Protein AF-A0A2J8ILD5-F1 (afdb_monomer)

pLDDT: mean 92.49, std 7.09, range [61.09, 98.31]

Mean predicted aligned error: 6.06 Å

InterPro domains:
  IPR000863 Sulfotransferase domain [PF00685] (38-209)
  IPR027417 P-loop containing nucleoside triphosphate hydrolase [G3DSA:3.40.50.300] (26-215)
  IPR027417 P-loop containing nucleoside triphosphate hydrolase [SSF52540] (42-215)

Organism: Pan troglodytes (NCBI:txid9598)

Nearest PDB structures (foldseek):
  3qvv-assembly2_B  TM=9.743E-01  e=1.707E-26  Homo sapiens
  2a3r-assembly2_B  TM=9.736E-01  e=3.294E-26  Homo sapiens
  1z29-assembly1_A-2  TM=9.592E-01  e=4.576E-26  Homo sapiens
  3ckl-assembly2_B  TM=9.840E-01  e=7.055E-21  Homo sapiens
  3ckl-assembly1_A  TM=9.287E-01  e=1.289E-20  Homo sapiens

Foldseek 3Di:
DVVVVCCCVVPVVLVVLLVVQLVVCVVVVPPDSPVSSVVSSQQVDAAEAEDEDLLVVLVLVLLQQVFFLVHDNCPDSVSSLVCQLQQVDPPGHSLCVLQVLVVCVVPGNYHYHYLQCCVVCVLVVVVVVCVSVVHDDDPVVSVVVNVCPDLVNLCPDCVRFVPVPDSNGGPCVSPTNSHPSFAQCSVVPDDPVNVVVSVVSCCVSCPPPPDDHDRHD

Secondary structure (DSSP, 8-state):
-HHHHHHIIIIIHHHHHHHHHHHHHHHTT-S-HHHHHHHHHHHH--EEEEE--HHHHHHHHHHHHHHBTTSPP---HHHHHHHHHHT-STTS-HHHHHHHHHHHHTTSSEEEEEHHHHHH-HHHHHHHHHHHTT----HHHHHHHHHHTSHHHHHH-TTTS-TTS-TTTB-TTT--SS----S-GGGGT--HHHHHHHHHHHHHHTTT------S--

Solvent-accessible surface area (backbone atoms only — not comparable to full-atom values): 12568 Å² total; per-residue (Å²): 107,69,71,57,51,50,45,42,66,73,46,52,48,55,51,52,53,49,54,52,44,42,52,52,28,59,77,68,68,50,91,54,45,67,61,54,33,52,58,54,50,53,69,69,49,81,41,82,44,80,45,66,38,64,59,43,47,52,53,53,46,55,50,43,30,69,14,29,59,86,44,70,84,54,76,53,70,71,61,35,52,54,30,48,76,75,16,72,42,89,94,36,39,63,67,60,52,58,50,54,54,51,58,42,38,77,77,38,56,36,50,78,42,47,50,61,52,44,69,75,39,42,60,62,48,51,48,53,53,32,54,73,73,74,46,87,76,59,67,70,58,50,52,52,47,45,55,57,69,26,64,76,45,32,52,71,34,63,91,70,27,54,75,78,50,56,59,85,47,37,28,55,89,79,37,49,78,62,67,82,88,70,75,45,59,31,72,80,72,52,49,72,70,56,46,56,53,49,51,53,51,49,53,61,75,48,58,92,55,90,79,82,74,63,70,62,126

Radius of gyration: 20.16 Å; Cα contacts (8 Å, |Δi|>4): 194; chains: 1; bounding box: 47×47×54 Å

Sequence (217 aa):
VLAKLLCDQGVGAPIAVSAFYAGMSILQGKDDIFLDLKQKFWNTYMVVYVARNAKDVAVSYYHFYHMAKVHPEPGTWDSFLEKFMVGEVSYGSWYQHVQEWWELSRTHPVLYLFYEDMKENPKREIQKILEFVGRSLPEETVDFMVQHTSFKEMKKNPMTNYTTVPQEFMDHSISPFMRKGMAGDWKTTFTVAQNERFDADYAEKMAGCSLSFRSEL

Structure (mmCIF, N/CA/C/O backbone):
data_AF-A0A2J8ILD5-F1
#
_entry.id   AF-A0A2J8ILD5-F1
#
loop_
_atom_site.group_PDB
_atom_site.id
_atom_site.type_symbol
_atom_site.label_atom_id
_atom_site.label_alt_id
_atom_site.label_comp_id
_atom_site.label_asym_id
_atom_site.label_entity_id
_atom_site.label_seq_id
_atom_site.pdbx_PDB_ins_code
_atom_site.Cartn_x
_atom_site.Cartn_y
_atom_site.Cartn_z
_atom_site.occupancy
_atom_site.B_iso_or_equiv
_atom_site.auth_seq_id
_atom_site.auth_comp_id
_atom_site.auth_asym_id
_atom_site.auth_atom_id
_atom_site.pdbx_PDB_model_num
ATOM 1 N N . VAL A 1 1 ? 9.311 2.040 21.553 1.00 61.59 1 VAL A N 1
ATOM 2 C CA . VAL A 1 1 ? 7.887 2.349 21.256 1.00 61.59 1 VAL A CA 1
ATOM 3 C C . VAL A 1 1 ? 7.350 1.487 20.118 1.00 61.59 1 VAL A C 1
ATOM 5 O O . VAL A 1 1 ? 6.449 0.712 20.389 1.00 61.59 1 VAL A O 1
ATOM 8 N N . LEU A 1 2 ? 7.927 1.524 18.906 1.00 61.09 2 LEU A N 1
ATOM 9 C CA . LEU A 1 2 ? 7.436 0.737 17.756 1.00 61.09 2 LEU A CA 1
ATOM 10 C C . LEU A 1 2 ? 7.417 -0.784 18.000 1.00 61.09 2 LEU A C 1
ATOM 12 O O . LEU A 1 2 ? 6.385 -1.410 17.810 1.00 61.09 2 LEU A O 1
ATOM 16 N N . ALA A 1 3 ? 8.508 -1.368 18.511 1.00 67.75 3 ALA A N 1
ATOM 17 C CA . ALA A 1 3 ? 8.552 -2.801 18.834 1.00 67.75 3 ALA A CA 1
ATOM 18 C C . ALA A 1 3 ? 7.497 -3.216 19.881 1.00 67.75 3 ALA A C 1
ATOM 20 O O . ALA A 1 3 ? 6.861 -4.257 19.746 1.00 67.75 3 ALA A O 1
ATOM 21 N N . LYS A 1 4 ? 7.266 -2.368 20.894 1.00 67.88 4 LYS A N 1
ATOM 22 C CA . LYS A 1 4 ? 6.211 -2.578 21.895 1.00 67.88 4 LYS A CA 1
ATOM 23 C C . LYS A 1 4 ? 4.825 -2.518 21.247 1.00 67.88 4 LYS A C 1
ATOM 25 O O . LYS A 1 4 ? 4.024 -3.408 21.478 1.00 67.88 4 LYS A O 1
ATOM 30 N N . LEU A 1 5 ? 4.572 -1.508 20.412 1.00 72.19 5 LEU A N 1
ATOM 31 C CA . LEU A 1 5 ? 3.306 -1.353 19.695 1.00 72.19 5 LEU A CA 1
ATOM 32 C C . LEU A 1 5 ? 3.013 -2.567 18.802 1.00 72.19 5 LEU A C 1
ATOM 34 O O . LEU A 1 5 ? 1.904 -3.084 18.840 1.00 72.19 5 LEU A O 1
ATOM 38 N N . LEU A 1 6 ? 4.010 -3.051 18.054 1.00 74.00 6 LEU A N 1
ATOM 39 C CA . LEU A 1 6 ? 3.877 -4.240 17.208 1.00 74.00 6 LEU A CA 1
ATOM 40 C C . LEU A 1 6 ? 3.590 -5.504 18.028 1.00 74.00 6 LEU A C 1
ATOM 42 O O . LEU A 1 6 ? 2.744 -6.297 17.633 1.00 74.00 6 LEU A O 1
ATOM 46 N N . CYS A 1 7 ? 4.247 -5.684 19.177 1.00 75.31 7 CYS A N 1
ATOM 47 C CA . CYS A 1 7 ? 3.985 -6.816 20.069 1.00 75.31 7 CYS A CA 1
ATOM 48 C C . CYS A 1 7 ? 2.568 -6.753 20.668 1.00 75.31 7 CYS A C 1
ATOM 50 O O . CYS A 1 7 ? 1.818 -7.732 20.623 1.00 75.31 7 CYS A O 1
ATOM 52 N N . ASP A 1 8 ? 2.172 -5.580 21.169 1.00 71.25 8 ASP A N 1
ATOM 53 C CA . ASP A 1 8 ? 0.859 -5.366 21.776 1.00 71.25 8 ASP A CA 1
ATOM 54 C C . ASP A 1 8 ? -0.268 -5.565 20.753 1.00 71.25 8 ASP A C 1
ATOM 56 O O . ASP A 1 8 ? -1.254 -6.237 21.051 1.00 71.25 8 ASP A O 1
ATOM 60 N N . GLN A 1 9 ? -0.129 -5.011 19.544 1.00 76.75 9 GLN A N 1
ATOM 61 C CA . GLN A 1 9 ? -1.168 -5.081 18.513 1.00 76.75 9 GLN A CA 1
ATOM 62 C C . GLN A 1 9 ? -1.157 -6.391 17.720 1.00 76.75 9 GLN A C 1
ATOM 64 O O . GLN A 1 9 ? -2.221 -6.864 17.335 1.00 76.75 9 GLN A O 1
ATOM 69 N N . GLY A 1 10 ? 0.015 -6.985 17.487 1.00 72.69 10 GLY A N 1
ATOM 70 C CA . GLY A 1 10 ? 0.153 -8.201 16.685 1.00 72.69 10 GLY A CA 1
ATOM 71 C C . GLY A 1 10 ? -0.056 -9.498 17.464 1.00 72.69 10 GLY A C 1
ATOM 72 O O . GLY A 1 10 ? -0.446 -10.498 16.870 1.00 72.69 10 GLY A O 1
ATOM 73 N N . VAL A 1 11 ? 0.193 -9.503 18.780 1.00 78.75 11 VAL A N 1
ATOM 74 C CA . VAL A 1 11 ? 0.172 -10.735 19.591 1.00 78.75 11 VAL A CA 1
ATOM 75 C C . VAL A 1 11 ? -0.677 -10.573 20.849 1.00 78.75 11 VAL A C 1
ATOM 77 O O . VAL A 1 11 ? -1.626 -11.331 21.048 1.00 78.75 11 VAL A O 1
ATOM 80 N N . GLY A 1 12 ? -0.377 -9.575 21.685 1.00 81.56 12 GLY A N 1
ATOM 81 C CA . GLY A 1 12 ? -1.008 -9.434 23.001 1.00 81.56 12 GLY A CA 1
ATOM 82 C C . GLY A 1 12 ? -2.523 -9.231 22.928 1.00 81.56 12 GLY A C 1
ATOM 83 O O . GLY A 1 12 ? -3.288 -10.004 23.508 1.00 81.56 12 GLY A O 1
ATOM 84 N N . ALA A 1 13 ? -2.962 -8.215 22.183 1.00 82.12 13 ALA A N 1
ATOM 85 C CA . ALA A 1 13 ? -4.379 -7.917 22.026 1.00 82.12 13 ALA A CA 1
ATOM 86 C C . ALA A 1 13 ? -5.138 -9.058 21.322 1.00 82.12 13 ALA A C 1
ATOM 88 O O . ALA A 1 13 ? -6.164 -9.468 21.867 1.00 82.12 13 ALA A O 1
ATOM 89 N N . PRO A 1 14 ? -4.660 -9.630 20.192 1.00 83.31 14 PRO A N 1
ATOM 90 C CA . PRO A 1 14 ? -5.353 -10.738 19.539 1.00 83.31 14 PRO A CA 1
ATOM 91 C C . PRO A 1 14 ? -5.596 -11.944 20.443 1.00 83.31 14 PRO A C 1
ATOM 93 O O . PRO A 1 14 ? -6.700 -12.490 20.448 1.00 83.31 14 PRO A O 1
ATOM 96 N N . ILE A 1 15 ? -4.602 -12.334 21.248 1.00 84.81 15 ILE A N 1
ATOM 97 C CA . ILE A 1 15 ? -4.732 -13.458 22.183 1.00 84.81 15 ILE A CA 1
ATOM 98 C C . ILE A 1 15 ? -5.762 -13.140 23.270 1.00 84.81 15 ILE A C 1
ATOM 100 O O . ILE A 1 15 ? -6.654 -13.950 23.520 1.00 84.81 15 ILE A O 1
ATOM 104 N N . ALA A 1 16 ? -5.672 -11.963 23.896 1.00 85.31 16 ALA A N 1
ATOM 105 C CA . ALA A 1 16 ? -6.579 -11.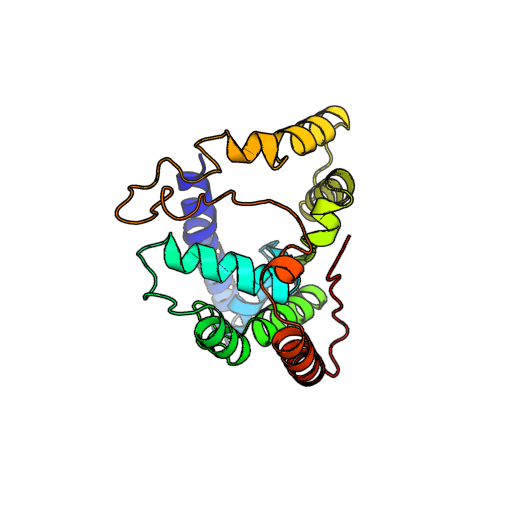575 24.975 1.00 85.31 16 ALA A CA 1
ATOM 106 C C . ALA A 1 16 ? -8.039 -11.474 24.500 1.00 85.31 16 ALA A C 1
ATOM 108 O O . ALA A 1 16 ? -8.938 -12.022 25.140 1.00 85.31 16 ALA A O 1
ATOM 109 N N . VAL A 1 17 ? -8.269 -10.829 23.351 1.00 84.88 17 VAL A N 1
ATOM 110 C CA . VAL A 1 17 ? -9.598 -10.704 22.733 1.00 84.88 17 VAL A CA 1
ATOM 111 C C . VAL A 1 17 ? -10.145 -12.079 22.351 1.00 84.88 17 VAL A C 1
ATOM 113 O O . VAL A 1 17 ? -11.312 -12.373 22.617 1.00 84.88 17 VAL A O 1
ATOM 116 N N . SER A 1 18 ? -9.297 -12.952 21.799 1.00 85.88 18 SER A N 1
ATOM 117 C CA . SER A 1 18 ? -9.721 -14.302 21.422 1.00 85.88 18 SER A CA 1
ATOM 118 C C . SER A 1 18 ? -10.111 -15.151 22.627 1.00 85.88 18 SER A C 1
ATOM 120 O O . SER A 1 18 ? -11.163 -15.787 22.612 1.00 85.88 18 SER A O 1
ATOM 122 N N . ALA A 1 19 ? -9.314 -15.117 23.697 1.00 87.62 19 ALA A N 1
ATOM 123 C CA . ALA A 1 19 ? -9.615 -15.832 24.934 1.00 87.62 19 ALA A CA 1
ATOM 124 C C . ALA A 1 19 ? -10.919 -15.334 25.579 1.00 87.62 19 ALA A C 1
ATOM 126 O O . ALA A 1 19 ? -11.751 -16.143 25.994 1.00 87.62 19 ALA A O 1
ATOM 127 N N . PHE A 1 20 ? -11.127 -14.013 25.614 1.00 87.88 20 PHE A N 1
ATOM 128 C CA . PHE A 1 20 ? -12.344 -13.412 26.156 1.00 87.88 20 PHE A CA 1
ATOM 129 C C . PHE A 1 20 ? -13.597 -13.855 25.386 1.00 87.88 20 PHE A C 1
ATOM 131 O O . PHE A 1 20 ? -14.554 -14.348 25.989 1.00 87.88 20 PHE A O 1
ATOM 138 N N . TYR A 1 21 ? -13.595 -13.739 24.054 1.00 87.19 21 TYR A N 1
ATOM 139 C CA . TYR A 1 21 ? -14.761 -14.116 23.253 1.00 87.19 21 TYR A CA 1
ATOM 140 C C . TYR A 1 21 ? -14.998 -15.623 23.197 1.00 87.19 21 TYR A C 1
ATOM 142 O O . TYR A 1 21 ? -16.158 -16.037 23.204 1.00 87.19 21 TYR A O 1
ATOM 150 N N . ALA A 1 22 ? -13.948 -16.446 23.211 1.00 88.12 22 ALA A N 1
ATOM 151 C CA . ALA A 1 22 ? -14.100 -17.893 23.333 1.00 88.12 22 ALA A CA 1
ATOM 152 C C . ALA A 1 22 ? -14.794 -18.264 24.655 1.00 88.12 22 ALA A C 1
ATOM 154 O O . ALA A 1 22 ? -15.775 -19.006 24.643 1.00 88.12 22 ALA A O 1
ATOM 155 N N . GLY A 1 23 ? -14.368 -17.675 25.781 1.00 87.75 23 GLY A N 1
ATOM 156 C CA . GLY A 1 23 ? -15.014 -17.872 27.083 1.00 87.75 23 GLY A CA 1
ATOM 157 C C . GLY A 1 23 ? -16.483 -17.439 27.088 1.00 87.75 23 GLY A C 1
ATOM 158 O O . GLY A 1 23 ? -17.350 -18.191 27.528 1.00 87.75 23 GLY A O 1
ATOM 159 N N . MET A 1 24 ? -16.787 -16.268 26.521 1.00 87.50 24 MET A N 1
ATOM 160 C CA . MET A 1 24 ? -18.169 -15.795 26.375 1.00 87.50 24 MET A CA 1
ATOM 161 C C . MET A 1 24 ? -19.026 -16.727 25.508 1.00 87.50 24 MET A C 1
ATOM 163 O O . MET A 1 24 ? -20.185 -16.960 25.835 1.00 87.50 24 MET A O 1
ATOM 167 N N . SER A 1 25 ? -18.468 -17.278 24.428 1.00 89.31 25 SER A N 1
ATOM 168 C CA . SER A 1 25 ? -19.177 -18.199 23.527 1.00 89.31 25 SER A CA 1
ATOM 169 C C . SER A 1 25 ? -19.524 -19.518 24.218 1.00 89.31 25 SER A C 1
ATOM 171 O O . SER A 1 25 ? -20.638 -20.016 24.057 1.00 89.31 25 SER A O 1
ATOM 173 N N . ILE A 1 26 ? -18.606 -20.037 25.044 1.00 89.44 26 ILE A N 1
ATOM 174 C CA . ILE A 1 26 ? -18.834 -21.223 25.885 1.00 89.44 26 ILE A CA 1
ATOM 175 C C . ILE A 1 26 ? -19.947 -20.948 26.902 1.00 89.44 26 ILE A C 1
ATOM 177 O O . ILE A 1 26 ? -20.881 -21.738 27.014 1.00 89.44 26 ILE A O 1
ATOM 181 N N . LEU A 1 27 ? -19.892 -19.811 27.606 1.00 90.19 27 LEU A N 1
ATOM 182 C CA . LEU A 1 27 ? -20.918 -19.430 28.587 1.00 90.19 27 LEU A CA 1
ATOM 183 C C . LEU A 1 27 ? -22.306 -19.239 27.956 1.00 90.19 27 LEU A C 1
ATOM 185 O O . LEU A 1 27 ? -23.316 -19.458 28.618 1.00 90.19 27 LEU A O 1
ATOM 189 N N . GLN A 1 28 ? -22.359 -18.838 26.686 1.00 89.00 28 GLN A N 1
ATOM 190 C CA . GLN A 1 28 ? -23.596 -18.648 25.924 1.00 89.00 28 GLN A CA 1
ATOM 191 C C . GLN A 1 28 ? -24.103 -19.930 25.243 1.00 89.00 28 GLN A C 1
ATOM 193 O O . GLN A 1 28 ? -25.156 -19.882 24.611 1.00 89.00 28 GLN A O 1
ATOM 198 N N . GLY A 1 29 ? -23.380 -21.052 25.346 1.00 89.56 29 GLY A N 1
ATOM 199 C CA . GLY A 1 29 ? -23.767 -22.321 24.725 1.00 89.56 29 GLY A CA 1
ATOM 200 C C . GLY A 1 29 ? -23.786 -22.276 23.195 1.00 89.56 29 GLY A C 1
ATOM 201 O O . GLY A 1 29 ? -24.672 -22.861 22.582 1.00 89.56 29 GLY A O 1
ATOM 202 N N . LYS A 1 30 ? -22.862 -21.534 22.569 1.00 88.62 30 LYS A N 1
ATOM 203 C CA . LYS A 1 30 ? -22.762 -21.446 21.104 1.00 88.62 30 LYS A CA 1
ATOM 204 C C . LYS A 1 30 ? -22.248 -22.760 20.510 1.00 88.62 30 LYS A C 1
ATOM 206 O O . LYS A 1 30 ? -21.213 -23.257 20.945 1.00 88.62 30 LYS A O 1
ATOM 211 N N . ASP A 1 31 ? -22.923 -23.251 19.471 1.00 85.94 31 ASP A N 1
ATOM 212 C CA . ASP A 1 31 ? -22.560 -24.503 18.790 1.00 85.94 31 ASP A CA 1
ATOM 213 C C . ASP A 1 31 ? -21.232 -24.402 18.016 1.00 85.94 31 ASP A C 1
ATOM 215 O O . ASP A 1 31 ? -20.443 -25.344 18.010 1.00 85.94 31 ASP A O 1
ATOM 219 N N . ASP A 1 32 ? -20.953 -23.246 17.398 1.00 89.44 32 ASP A N 1
ATOM 220 C CA . ASP A 1 32 ? -19.701 -22.977 16.679 1.00 89.44 32 ASP A CA 1
ATOM 221 C C . ASP A 1 32 ? -18.962 -21.777 17.286 1.00 89.44 32 ASP A C 1
ATOM 223 O O . ASP A 1 32 ? -19.146 -20.614 16.910 1.00 89.44 32 ASP A O 1
ATOM 227 N N . ILE A 1 33 ? -18.107 -22.086 18.260 1.00 87.69 33 ILE A N 1
ATOM 228 C CA . ILE A 1 33 ? -17.275 -21.107 18.965 1.00 87.69 33 ILE A CA 1
ATOM 229 C C . ILE A 1 33 ? -16.286 -20.430 18.009 1.00 87.69 33 ILE A C 1
ATOM 231 O O . ILE A 1 33 ? -15.988 -19.251 18.187 1.00 87.69 33 ILE A O 1
ATOM 235 N N . PHE A 1 34 ? -15.772 -21.138 16.997 1.00 84.94 34 PHE A N 1
ATOM 236 C CA . PHE A 1 34 ? -14.778 -20.579 16.080 1.00 84.94 34 PHE A CA 1
ATOM 237 C C . PHE A 1 34 ? -15.399 -19.544 15.147 1.00 84.94 34 PHE A C 1
ATOM 239 O O . PHE A 1 34 ? -14.808 -18.484 14.930 1.00 84.94 34 PHE A O 1
ATOM 246 N N . LEU A 1 35 ? -16.594 -19.821 14.625 1.00 85.44 35 LEU A N 1
ATOM 247 C CA . LEU A 1 35 ? -17.325 -18.872 13.796 1.00 85.44 35 LEU A CA 1
ATOM 248 C C . LEU A 1 35 ? -17.741 -17.628 14.593 1.00 85.44 35 LEU A C 1
ATOM 250 O O . LEU A 1 35 ? -17.529 -16.509 14.120 1.00 85.44 35 LEU A O 1
ATOM 254 N N . ASP A 1 36 ? -18.277 -17.808 15.804 1.00 84.75 36 ASP A N 1
ATOM 255 C CA . ASP A 1 36 ? -18.683 -16.698 16.680 1.00 84.75 36 ASP A CA 1
ATOM 256 C C . ASP A 1 36 ? -17.471 -15.846 17.100 1.00 84.75 36 ASP A C 1
ATOM 258 O O . ASP A 1 36 ? -17.502 -14.615 16.998 1.00 84.75 36 ASP A O 1
ATOM 262 N N . LEU A 1 37 ? -16.353 -16.493 17.455 1.00 85.31 37 LEU A N 1
ATOM 263 C CA . LEU A 1 37 ? -15.084 -15.824 17.731 1.00 85.31 37 LEU A CA 1
ATOM 264 C C . LEU A 1 37 ? -14.606 -15.018 16.522 1.00 85.31 37 LEU A C 1
ATOM 266 O O . LEU A 1 37 ? -14.268 -13.847 16.676 1.00 85.31 37 LEU A O 1
ATOM 270 N N . LYS A 1 38 ? -14.591 -15.614 15.324 1.00 81.75 38 LYS A N 1
ATOM 271 C CA . LYS A 1 38 ? -14.164 -14.933 14.095 1.00 81.75 38 LYS A CA 1
ATOM 272 C C . LYS A 1 38 ? -14.997 -13.672 13.859 1.00 81.75 38 LYS A C 1
ATOM 274 O O . LYS A 1 38 ? -14.428 -12.608 13.629 1.00 81.75 38 LYS A O 1
ATOM 279 N N . GLN A 1 39 ? -16.322 -13.764 13.966 1.00 82.75 39 GLN A N 1
ATOM 280 C CA . GLN A 1 39 ? -17.219 -12.620 13.769 1.00 82.75 39 GLN A CA 1
ATOM 281 C C . GLN A 1 39 ? -16.988 -11.510 14.803 1.00 82.75 39 GLN A C 1
ATOM 283 O O . GLN A 1 39 ? -16.906 -10.336 14.447 1.00 82.75 39 GLN A O 1
ATOM 288 N N . LYS A 1 40 ? -16.853 -11.857 16.087 1.00 82.44 40 LYS A N 1
ATOM 289 C CA . LYS A 1 40 ? -16.627 -10.865 17.150 1.00 82.44 40 LYS A CA 1
ATOM 290 C C . LYS A 1 40 ? -15.238 -10.236 17.075 1.00 82.44 40 LYS A C 1
ATOM 292 O O . LYS A 1 40 ? -15.098 -9.031 17.281 1.00 82.44 40 LYS A O 1
ATOM 297 N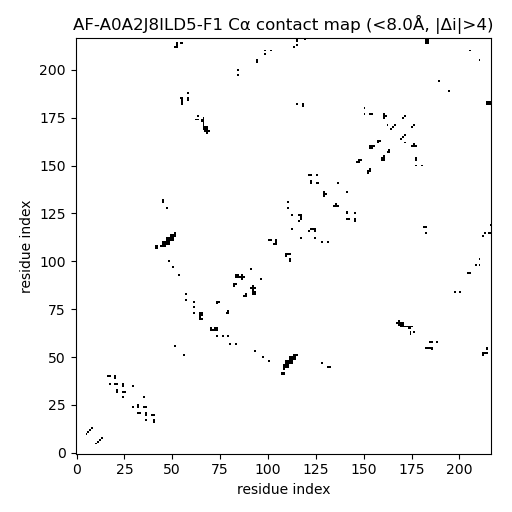 N . PHE A 1 41 ? -14.223 -11.031 16.742 1.00 81.25 41 PHE A N 1
ATOM 298 C CA . PHE A 1 41 ? -12.848 -10.574 16.596 1.00 81.25 41 PHE A CA 1
ATOM 299 C C . PHE A 1 41 ? -12.745 -9.491 15.523 1.00 81.25 41 PHE A C 1
ATOM 301 O O . PHE A 1 41 ? -12.312 -8.383 15.824 1.00 81.25 41 PHE A O 1
ATOM 308 N N . TRP A 1 42 ? -13.214 -9.760 14.301 1.00 75.50 42 TRP A N 1
ATOM 309 C CA . TRP A 1 42 ? -13.108 -8.801 13.197 1.00 75.50 42 TRP A CA 1
ATOM 310 C C . TRP A 1 42 ? -13.868 -7.494 13.443 1.00 75.50 42 TRP A C 1
ATOM 312 O O . TRP A 1 42 ? -13.423 -6.440 13.004 1.00 75.50 42 TRP A O 1
ATOM 322 N N . ASN A 1 43 ? -14.956 -7.534 14.214 1.00 80.00 43 ASN A N 1
ATOM 323 C CA . ASN A 1 43 ? -15.699 -6.333 14.603 1.00 80.00 43 ASN A CA 1
ATOM 324 C C . ASN A 1 43 ? -15.045 -5.535 15.744 1.00 80.00 43 ASN A C 1
ATOM 326 O O . ASN A 1 43 ? -15.473 -4.423 16.038 1.00 80.00 43 ASN A O 1
ATOM 330 N N . THR A 1 44 ? -14.019 -6.087 16.394 1.00 81.62 44 THR A N 1
ATOM 331 C CA . THR A 1 44 ? -13.310 -5.430 17.504 1.00 81.62 44 THR A CA 1
ATOM 332 C C . THR A 1 44 ? -12.123 -4.593 17.021 1.00 81.62 44 THR A C 1
ATOM 334 O O . THR A 1 44 ? -11.745 -3.627 17.684 1.00 81.62 44 THR A O 1
ATOM 337 N N . TYR A 1 45 ? -11.527 -4.933 15.875 1.00 83.50 45 TYR A N 1
ATOM 338 C CA . TYR A 1 45 ? -10.328 -4.263 15.368 1.00 83.50 45 TYR A CA 1
ATOM 339 C C . TYR A 1 45 ? -10.654 -3.269 14.271 1.00 83.50 45 TYR A C 1
ATOM 341 O O . TYR A 1 45 ? -11.146 -3.645 13.218 1.00 83.50 45 TYR A O 1
ATOM 349 N N . MET A 1 46 ? -10.269 -2.015 14.483 1.00 90.69 46 MET A N 1
ATOM 350 C CA . MET A 1 46 ? -10.223 -1.020 13.418 1.00 90.69 46 MET A CA 1
ATOM 351 C C . MET A 1 46 ? -8.974 -1.243 12.565 1.00 90.69 46 MET A C 1
ATOM 353 O O . MET A 1 46 ? -7.859 -1.251 13.092 1.00 90.69 46 MET A O 1
ATOM 357 N N . VAL A 1 47 ? -9.148 -1.397 11.254 1.00 93.31 47 VAL A N 1
ATOM 358 C CA . VAL A 1 47 ? -8.044 -1.594 10.306 1.00 93.31 47 VAL A CA 1
ATOM 359 C C . VAL A 1 47 ? -7.945 -0.396 9.370 1.00 93.31 47 VAL A C 1
ATOM 361 O O . VAL A 1 47 ? -8.941 0.035 8.806 1.00 93.31 47 VAL A O 1
ATOM 364 N N . VAL A 1 48 ? -6.742 0.139 9.171 1.00 96.50 48 VAL A N 1
ATOM 365 C CA . VAL A 1 48 ? -6.478 1.102 8.092 1.00 96.50 48 VAL A CA 1
ATOM 366 C C . VAL A 1 48 ? -5.766 0.354 6.974 1.00 96.50 48 VAL A C 1
ATOM 368 O O . VAL A 1 48 ? -4.647 -0.119 7.163 1.00 96.50 48 VAL A O 1
ATOM 371 N N . TYR A 1 49 ? -6.422 0.235 5.825 1.00 97.81 49 TYR A N 1
ATOM 372 C CA . TYR A 1 49 ? -5.873 -0.395 4.632 1.00 97.81 49 TYR A CA 1
ATOM 373 C C . TYR A 1 49 ? -5.474 0.678 3.622 1.00 97.81 49 TYR A C 1
ATOM 375 O O . TYR A 1 49 ? -6.268 1.564 3.317 1.00 97.81 49 TYR A O 1
ATOM 383 N N . VAL A 1 50 ? -4.251 0.605 3.093 1.00 98.12 50 VAL A N 1
ATOM 384 C CA . VAL A 1 50 ? -3.762 1.547 2.078 1.00 98.12 50 VAL A CA 1
ATOM 385 C C . VAL A 1 50 ? -3.535 0.801 0.774 1.00 98.12 50 VAL A C 1
ATOM 387 O O . VAL A 1 50 ? -2.690 -0.090 0.694 1.00 98.12 50 VAL A O 1
ATOM 390 N N . ALA A 1 51 ? -4.268 1.201 -0.256 1.00 97.88 51 ALA A N 1
ATOM 391 C CA . ALA A 1 51 ? -4.136 0.696 -1.608 1.00 97.88 51 ALA A CA 1
ATOM 392 C C . ALA A 1 51 ? -3.386 1.701 -2.490 1.00 97.88 51 ALA A C 1
ATOM 394 O O . ALA A 1 51 ? -3.356 2.900 -2.218 1.00 97.88 51 ALA A O 1
ATOM 395 N N . ARG A 1 52 ? -2.768 1.216 -3.562 1.00 98.25 52 ARG A N 1
ATOM 396 C CA . ARG A 1 52 ? -2.021 2.031 -4.525 1.00 98.25 52 ARG A CA 1
ATOM 397 C C . ARG A 1 52 ? -2.180 1.433 -5.913 1.00 98.25 52 ARG A C 1
ATOM 399 O O . ARG A 1 52 ? -2.307 0.214 -6.020 1.00 98.25 52 ARG A O 1
ATOM 406 N N . ASN A 1 53 ? -2.119 2.264 -6.955 1.00 97.88 53 ASN A N 1
ATOM 407 C CA . ASN A 1 53 ? -2.173 1.785 -8.335 1.00 97.88 53 ASN A CA 1
ATOM 408 C C . ASN A 1 53 ? -1.148 0.667 -8.613 1.00 97.88 53 ASN A C 1
ATOM 410 O O . ASN A 1 53 ? 0.023 0.755 -8.229 1.00 97.88 53 ASN A O 1
ATOM 414 N N . ALA A 1 54 ? -1.597 -0.381 -9.304 1.00 97.81 54 ALA A N 1
ATOM 415 C CA . ALA A 1 54 ? -0.833 -1.612 -9.485 1.00 97.81 54 ALA A CA 1
ATOM 416 C C . ALA A 1 54 ? 0.504 -1.403 -10.212 1.00 97.81 54 ALA A C 1
ATOM 418 O O . ALA A 1 54 ? 1.499 -2.035 -9.866 1.00 97.81 54 ALA A O 1
ATOM 419 N N . LYS A 1 55 ? 0.553 -0.485 -11.185 1.00 98.31 55 LYS A N 1
ATOM 420 C CA . LYS A 1 55 ? 1.756 -0.223 -11.988 1.00 98.31 55 LYS A CA 1
ATOM 421 C C . LYS A 1 55 ? 2.886 0.355 -11.141 1.00 98.31 55 LYS A C 1
ATOM 423 O O . LYS A 1 55 ? 4.016 -0.130 -11.186 1.00 98.31 55 LYS A O 1
ATOM 428 N N . ASP A 1 56 ? 2.590 1.359 -10.319 1.00 98.31 56 ASP A N 1
ATOM 429 C CA . ASP A 1 56 ? 3.578 1.899 -9.389 1.00 98.31 56 ASP A CA 1
ATOM 430 C C . ASP A 1 56 ? 3.948 0.903 -8.286 1.00 98.31 56 ASP A C 1
ATOM 432 O O . ASP A 1 56 ? 5.094 0.908 -7.825 1.00 98.31 56 ASP A O 1
ATOM 436 N N . VAL A 1 57 ? 2.993 0.076 -7.838 1.00 98.25 57 VAL A N 1
ATOM 437 C CA . VAL A 1 57 ? 3.283 -1.015 -6.899 1.00 98.25 57 VAL A CA 1
ATOM 438 C C . VAL A 1 57 ? 4.303 -1.958 -7.523 1.00 98.25 57 VAL A C 1
ATOM 440 O O . VAL A 1 57 ? 5.331 -2.185 -6.896 1.00 98.25 57 VAL A O 1
ATOM 443 N N . ALA A 1 58 ? 4.098 -2.414 -8.761 1.00 98.06 58 ALA A N 1
ATOM 444 C CA . ALA A 1 58 ? 5.023 -3.299 -9.464 1.00 98.06 58 ALA A CA 1
ATOM 445 C C . ALA A 1 58 ? 6.440 -2.702 -9.555 1.00 98.06 58 ALA A C 1
ATOM 447 O O . ALA A 1 58 ? 7.410 -3.363 -9.184 1.00 98.06 58 ALA A O 1
ATOM 448 N N . VAL A 1 59 ? 6.576 -1.426 -9.943 1.00 98.00 59 VAL A N 1
ATOM 449 C CA . VAL A 1 59 ? 7.889 -0.748 -9.985 1.00 98.00 59 VAL A CA 1
ATOM 450 C C . VAL A 1 59 ? 8.520 -0.644 -8.600 1.00 98.00 59 VAL A C 1
ATOM 452 O O . VAL A 1 59 ? 9.703 -0.939 -8.421 1.00 98.00 59 VAL A O 1
ATOM 455 N N . SER A 1 60 ? 7.750 -0.220 -7.595 1.00 97.56 60 SER A N 1
ATOM 456 C CA . SER A 1 60 ? 8.256 -0.132 -6.226 1.00 97.56 60 SER A CA 1
ATOM 457 C C . SER A 1 60 ? 8.689 -1.501 -5.706 1.00 97.56 60 SER A C 1
ATOM 459 O O . SER A 1 60 ? 9.700 -1.596 -5.011 1.00 97.56 60 SER A O 1
ATOM 461 N N . TYR A 1 61 ? 7.948 -2.549 -6.062 1.00 96.88 61 TYR A N 1
ATOM 462 C CA . TYR A 1 61 ? 8.200 -3.901 -5.602 1.00 96.88 61 TYR A CA 1
ATOM 463 C C . TYR A 1 61 ? 9.448 -4.494 -6.250 1.00 96.88 61 TYR A C 1
ATOM 465 O O . TYR A 1 61 ? 10.256 -5.107 -5.559 1.00 96.88 61 TYR A O 1
ATOM 473 N N . TYR A 1 62 ? 9.669 -4.216 -7.536 1.00 97.06 62 TYR A N 1
ATOM 474 C CA . TYR A 1 62 ? 10.883 -4.608 -8.246 1.00 97.06 62 TYR A CA 1
ATOM 475 C C . TYR A 1 62 ? 12.145 -4.055 -7.571 1.00 97.06 62 TYR A C 1
ATOM 477 O O . TYR A 1 62 ? 13.084 -4.796 -7.282 1.00 97.06 62 TYR A O 1
ATOM 485 N N . HIS A 1 63 ? 12.150 -2.762 -7.229 1.00 96.81 63 HIS A N 1
ATOM 486 C CA . HIS A 1 63 ? 13.257 -2.161 -6.480 1.00 96.81 63 HIS A CA 1
ATOM 487 C C . HIS A 1 63 ? 13.395 -2.728 -5.063 1.00 96.81 63 HIS A C 1
ATOM 489 O O . HIS A 1 63 ? 14.512 -2.858 -4.562 1.00 96.81 63 HIS A O 1
ATOM 495 N N . PHE A 1 64 ? 12.276 -3.060 -4.415 1.00 95.75 64 PHE A N 1
ATOM 496 C CA . PHE A 1 64 ? 12.296 -3.667 -3.090 1.00 95.75 64 PHE A CA 1
ATOM 497 C C . PHE A 1 64 ? 12.899 -5.074 -3.120 1.00 95.75 64 PHE A C 1
ATOM 499 O O . PHE A 1 64 ? 13.725 -5.364 -2.269 1.00 95.75 64 PHE A O 1
ATOM 506 N N . TYR A 1 65 ? 12.585 -5.907 -4.116 1.00 94.88 65 TYR A N 1
ATOM 507 C CA . TYR A 1 65 ? 13.195 -7.233 -4.285 1.00 94.88 65 TYR A CA 1
ATOM 508 C C . TYR A 1 65 ? 14.720 -7.170 -4.463 1.00 94.88 65 TYR A C 1
ATOM 510 O O . TYR A 1 65 ? 15.436 -8.004 -3.925 1.00 94.88 65 TYR A O 1
ATOM 518 N N . HIS A 1 66 ? 15.227 -6.169 -5.187 1.00 93.31 66 HIS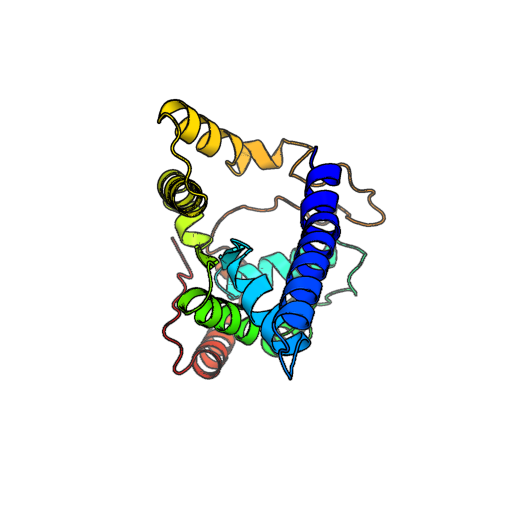 A N 1
ATOM 519 C CA . HIS A 1 66 ? 16.672 -5.977 -5.378 1.00 93.31 66 HIS A CA 1
ATOM 520 C C . HIS A 1 66 ? 17.409 -5.603 -4.081 1.00 93.31 66 HIS A C 1
ATOM 522 O O . HIS A 1 66 ? 18.521 -6.074 -3.816 1.00 93.31 66 HIS A O 1
ATOM 528 N N . MET A 1 67 ? 16.790 -4.737 -3.276 1.00 94.31 67 MET A N 1
ATOM 529 C CA . MET A 1 67 ? 17.358 -4.237 -2.022 1.00 94.31 67 MET A CA 1
ATOM 530 C C . MET A 1 67 ? 17.160 -5.216 -0.857 1.00 94.31 67 MET A C 1
ATOM 532 O O . MET A 1 67 ? 18.091 -5.443 -0.087 1.00 94.31 67 MET A O 1
ATOM 536 N N . ALA A 1 68 ? 15.968 -5.786 -0.699 1.00 92.50 68 ALA A N 1
ATOM 537 C CA . ALA A 1 68 ? 15.618 -6.642 0.425 1.00 92.50 68 ALA A CA 1
ATOM 538 C C . ALA A 1 68 ? 16.047 -8.091 0.154 1.00 92.50 68 ALA A C 1
ATOM 540 O O . ALA A 1 68 ? 15.358 -8.850 -0.526 1.00 92.50 68 ALA A O 1
ATOM 541 N N . LYS A 1 69 ? 17.171 -8.499 0.752 1.00 88.19 69 LYS A N 1
ATOM 542 C CA . LYS A 1 69 ? 17.831 -9.803 0.536 1.00 88.19 69 LYS A CA 1
ATOM 543 C C . LYS A 1 69 ? 17.063 -11.014 1.076 1.00 88.19 69 LYS A C 1
ATOM 545 O O . LYS A 1 69 ? 17.495 -12.149 0.911 1.00 88.19 69 LYS A O 1
ATOM 550 N N . VAL A 1 70 ? 15.907 -10.780 1.696 1.00 86.88 70 VAL A N 1
ATOM 551 C CA . VAL A 1 70 ? 14.945 -11.823 2.083 1.00 86.88 70 VAL A CA 1
ATOM 552 C C . VAL A 1 70 ? 14.161 -12.379 0.890 1.00 86.88 70 VAL A C 1
ATOM 554 O O . VAL A 1 70 ? 13.535 -13.431 1.007 1.00 86.88 70 VAL A O 1
ATOM 557 N N . HIS A 1 71 ? 14.168 -11.678 -0.245 1.00 84.81 71 HIS A N 1
ATOM 558 C CA . HIS A 1 71 ? 13.479 -12.090 -1.461 1.00 84.81 71 HIS A CA 1
ATOM 559 C C . HIS A 1 71 ? 14.434 -12.765 -2.452 1.00 84.81 71 HIS A C 1
ATOM 561 O O . HIS A 1 71 ? 15.628 -12.464 -2.464 1.00 84.81 71 HIS A O 1
ATOM 567 N N . PRO A 1 72 ? 13.926 -13.679 -3.301 1.00 88.25 72 PRO A N 1
ATOM 568 C CA . PRO A 1 72 ? 14.717 -14.205 -4.403 1.00 88.25 72 PRO A CA 1
ATOM 569 C C . PRO A 1 72 ? 15.065 -13.082 -5.384 1.00 88.25 72 PRO A C 1
ATOM 571 O O . PRO A 1 72 ? 14.308 -12.122 -5.530 1.00 88.25 72 PRO A O 1
ATOM 574 N N . GLU A 1 73 ? 16.177 -13.237 -6.100 1.00 89.31 73 GLU A N 1
ATOM 575 C CA . GLU A 1 73 ? 16.585 -12.287 -7.137 1.00 89.31 73 GLU A CA 1
ATOM 576 C C . GLU A 1 73 ? 15.442 -12.063 -8.151 1.00 89.31 73 GLU A C 1
ATOM 578 O O . GLU A 1 73 ? 14.932 -13.030 -8.736 1.00 89.31 73 GLU A O 1
ATOM 583 N N . PRO A 1 74 ? 15.005 -10.808 -8.375 1.00 91.19 74 PRO A N 1
ATOM 584 C CA . PRO A 1 74 ? 13.815 -10.530 -9.181 1.00 91.19 74 PRO A CA 1
ATOM 585 C C . PRO A 1 74 ? 14.032 -10.756 -10.683 1.00 91.19 74 PRO A C 1
ATOM 587 O O . PRO A 1 74 ? 13.059 -10.924 -11.418 1.00 91.19 74 PRO A O 1
ATOM 590 N N . GLY A 1 75 ? 15.286 -10.785 -11.145 1.00 93.94 75 GLY A N 1
ATOM 591 C CA . GLY A 1 75 ? 15.633 -10.881 -12.562 1.00 93.94 75 GLY A CA 1
ATOM 592 C C . GLY A 1 75 ? 15.430 -9.561 -13.312 1.00 93.94 75 GLY A C 1
ATOM 593 O O . GLY A 1 75 ? 15.563 -8.469 -12.750 1.00 93.94 75 GLY A O 1
ATOM 594 N N . THR A 1 76 ? 15.138 -9.650 -14.610 1.00 96.88 76 THR A N 1
ATOM 595 C CA . THR A 1 76 ? 14.829 -8.475 -15.437 1.00 96.88 76 THR A CA 1
ATOM 596 C C . THR A 1 76 ? 13.460 -7.902 -15.080 1.00 96.88 76 THR A C 1
ATOM 598 O O . THR A 1 76 ? 12.590 -8.616 -14.578 1.00 96.88 76 THR A O 1
ATOM 601 N N . TRP A 1 77 ? 13.257 -6.615 -15.374 1.00 97.50 77 TRP A N 1
ATOM 602 C CA . TRP A 1 77 ? 11.950 -5.971 -15.231 1.00 97.50 77 TRP A CA 1
ATOM 603 C C . TRP A 1 77 ? 10.847 -6.758 -15.953 1.00 97.50 77 TRP A C 1
ATOM 605 O O . TRP A 1 77 ? 9.815 -7.038 -15.353 1.00 97.50 77 TRP A O 1
ATOM 615 N N . ASP A 1 78 ? 11.104 -7.200 -17.186 1.00 97.50 78 ASP A N 1
ATOM 616 C CA . ASP A 1 78 ? 10.145 -7.962 -17.989 1.00 97.50 78 ASP A CA 1
ATOM 617 C C . ASP A 1 78 ? 9.693 -9.242 -17.273 1.00 97.50 78 ASP A C 1
ATOM 619 O O . ASP A 1 78 ? 8.501 -9.476 -17.121 1.00 97.50 78 ASP A O 1
ATOM 623 N N . SER A 1 79 ? 10.635 -10.044 -16.762 1.00 96.94 79 SER A N 1
ATOM 624 C CA . SER A 1 79 ? 10.297 -11.274 -16.034 1.00 96.94 79 SER A CA 1
ATOM 625 C C . SER A 1 79 ? 9.563 -10.989 -14.724 1.00 96.94 79 SER A C 1
ATOM 627 O O . SER A 1 79 ? 8.655 -11.736 -14.356 1.00 96.94 79 SER A O 1
ATOM 629 N N . PHE A 1 80 ? 9.944 -9.926 -14.016 1.00 97.81 80 PHE A N 1
ATOM 630 C CA . PHE A 1 80 ? 9.291 -9.548 -12.769 1.00 97.81 80 PHE A CA 1
ATOM 631 C C . PHE A 1 80 ? 7.854 -9.068 -12.993 1.00 97.81 80 PHE A C 1
ATOM 633 O O . PHE A 1 80 ? 6.968 -9.442 -12.227 1.00 97.81 80 PHE A O 1
ATOM 640 N N . LEU A 1 81 ? 7.610 -8.280 -14.044 1.00 98.19 81 LEU A N 1
ATOM 641 C CA . LEU A 1 81 ? 6.275 -7.799 -14.390 1.00 98.19 81 LEU A CA 1
ATOM 642 C C . LEU A 1 81 ? 5.325 -8.969 -14.673 1.00 98.19 81 LEU A C 1
ATOM 644 O O . LEU A 1 81 ? 4.217 -8.980 -14.145 1.00 98.19 81 LEU A O 1
ATOM 648 N N . GLU A 1 82 ? 5.780 -9.986 -15.411 1.00 97.31 82 GLU A N 1
ATOM 649 C CA . GLU A 1 82 ? 4.987 -11.198 -15.658 1.00 97.31 82 GLU A CA 1
ATOM 650 C C . GLU A 1 82 ? 4.623 -11.914 -14.355 1.00 97.31 82 GLU A C 1
ATOM 652 O O . GLU A 1 82 ? 3.448 -12.189 -14.117 1.00 97.31 82 GLU A O 1
ATOM 657 N N . LYS A 1 83 ? 5.608 -12.148 -13.473 1.00 97.44 83 LYS A N 1
ATOM 658 C CA . LYS A 1 83 ? 5.376 -12.765 -12.154 1.00 97.44 83 LYS A CA 1
ATOM 659 C C . LYS A 1 83 ? 4.388 -11.959 -11.318 1.00 97.44 83 LYS A C 1
ATOM 661 O O . LYS A 1 83 ? 3.520 -12.535 -10.671 1.00 97.44 83 LYS A O 1
ATOM 666 N N . PHE A 1 84 ? 4.500 -10.632 -11.337 1.00 98.12 84 PHE A N 1
ATOM 667 C CA . PHE A 1 84 ? 3.585 -9.748 -10.623 1.00 98.12 84 PHE A CA 1
ATOM 668 C C . PHE A 1 84 ? 2.145 -9.885 -11.141 1.00 98.12 84 PHE A C 1
ATOM 670 O O . PHE A 1 84 ? 1.228 -10.034 -10.335 1.00 98.12 84 PHE A O 1
ATOM 677 N N . MET A 1 85 ? 1.945 -9.891 -12.464 1.00 98.00 85 MET A N 1
ATOM 678 C CA . MET A 1 85 ? 0.618 -10.016 -13.087 1.00 98.00 85 MET A CA 1
ATOM 679 C C . MET A 1 85 ? -0.060 -11.352 -12.754 1.00 98.00 85 MET A C 1
ATOM 681 O O . MET A 1 85 ? -1.252 -11.380 -12.448 1.00 98.00 85 MET A O 1
ATOM 685 N N . VAL A 1 86 ? 0.695 -12.457 -12.735 1.00 97.25 86 VAL A N 1
ATOM 686 C CA . VAL A 1 86 ? 0.150 -13.778 -12.365 1.00 97.25 86 VAL A CA 1
ATOM 687 C C . VAL A 1 86 ? 0.092 -14.022 -10.850 1.00 97.25 86 VAL A C 1
ATOM 689 O O . VAL A 1 86 ? -0.417 -15.052 -10.416 1.00 97.25 86 VAL A O 1
ATOM 692 N N . GLY A 1 87 ? 0.574 -13.082 -10.028 1.00 96.12 87 GLY A N 1
ATOM 693 C CA . GLY A 1 87 ? 0.577 -13.198 -8.567 1.00 96.12 87 GLY A CA 1
ATOM 694 C C . GLY A 1 87 ? 1.662 -14.120 -7.999 1.00 96.12 87 GLY A C 1
ATOM 695 O O . GLY A 1 87 ? 1.571 -14.524 -6.844 1.00 96.12 87 GLY A O 1
ATOM 696 N N . GLU A 1 88 ? 2.707 -14.432 -8.766 1.00 95.75 88 GLU A N 1
ATOM 697 C CA . GLU A 1 88 ? 3.885 -15.207 -8.339 1.00 95.75 88 GLU A CA 1
ATOM 698 C C . GLU A 1 88 ? 4.940 -14.320 -7.650 1.00 95.75 88 GLU A C 1
ATOM 700 O O . GLU A 1 88 ? 6.151 -14.420 -7.871 1.00 95.75 88 GLU A O 1
ATOM 705 N N . VAL A 1 89 ? 4.468 -13.417 -6.796 1.00 93.62 89 VAL A N 1
ATOM 706 C CA . VAL A 1 89 ? 5.285 -12.555 -5.940 1.00 93.62 89 VAL A CA 1
ATOM 707 C C . VAL A 1 89 ? 4.898 -12.767 -4.480 1.00 93.62 89 VAL A C 1
ATOM 709 O O . VAL A 1 89 ? 3.901 -13.412 -4.154 1.00 93.62 89 VAL A O 1
ATOM 712 N N . SER A 1 90 ? 5.712 -12.242 -3.571 1.00 90.31 90 SER A N 1
ATOM 713 C CA . SER A 1 90 ? 5.413 -12.261 -2.142 1.00 90.31 90 SER A CA 1
ATOM 714 C C . SER A 1 90 ? 4.032 -11.631 -1.896 1.00 90.31 90 SER A C 1
ATOM 716 O O . SER A 1 90 ? 3.677 -10.635 -2.519 1.00 90.31 90 SER A O 1
ATOM 718 N N . TYR A 1 91 ? 3.247 -12.245 -1.007 1.00 89.38 91 TYR A N 1
ATOM 719 C CA . TYR A 1 91 ? 1.838 -11.914 -0.723 1.00 89.38 91 TYR A CA 1
ATOM 720 C C . TYR A 1 91 ? 0.819 -12.180 -1.849 1.00 89.38 91 TYR A C 1
ATOM 722 O O . TYR A 1 91 ? -0.370 -11.952 -1.640 1.00 89.38 91 TYR A O 1
ATOM 730 N N . GLY A 1 92 ? 1.231 -12.752 -2.984 1.00 95.00 92 GLY A N 1
ATOM 731 C CA . GLY A 1 92 ? 0.316 -13.261 -4.004 1.00 95.00 92 GLY A CA 1
ATOM 732 C C . GLY A 1 92 ? -0.228 -12.197 -4.962 1.00 95.00 92 GLY A C 1
ATOM 733 O O . GLY A 1 92 ? 0.449 -11.229 -5.308 1.00 95.00 92 GLY A O 1
ATOM 734 N N . SER A 1 93 ? -1.462 -12.402 -5.432 1.00 97.56 93 SER A N 1
ATOM 735 C CA . SER A 1 93 ? -2.104 -11.539 -6.428 1.00 97.56 93 SER A CA 1
ATOM 736 C C . SER A 1 93 ? -2.489 -10.177 -5.849 1.00 97.56 93 SER A C 1
ATOM 738 O O . SER A 1 93 ? -3.333 -10.086 -4.955 1.00 97.56 93 SER A O 1
ATOM 740 N N . TRP A 1 94 ? -1.939 -9.103 -6.426 1.00 98.12 94 TRP A N 1
ATOM 741 C CA . TRP A 1 94 ? -2.341 -7.732 -6.097 1.00 98.12 94 TRP A CA 1
ATOM 742 C C . TRP A 1 94 ? -3.846 -7.515 -6.319 1.00 98.12 94 TRP A C 1
ATOM 744 O O . TRP A 1 94 ? -4.502 -6.930 -5.459 1.00 98.12 94 TRP A O 1
ATOM 754 N N . TYR A 1 95 ? -4.392 -8.031 -7.429 1.00 97.06 95 TYR A N 1
ATOM 755 C CA . TYR A 1 95 ? -5.803 -7.880 -7.805 1.00 97.06 95 TYR A CA 1
ATOM 756 C C . TYR A 1 95 ? -6.733 -8.456 -6.738 1.00 97.06 95 TYR A C 1
ATOM 758 O O . TYR A 1 95 ? -7.615 -7.759 -6.242 1.00 97.06 95 TYR A O 1
ATOM 766 N N . GLN A 1 96 ? -6.494 -9.710 -6.346 1.00 96.50 96 GLN A N 1
ATOM 767 C CA . GLN A 1 96 ? -7.278 -10.373 -5.308 1.00 96.50 96 GLN A CA 1
ATOM 768 C C . GLN A 1 96 ? -7.161 -9.619 -3.981 1.00 96.50 96 GLN A C 1
ATOM 770 O O . GLN A 1 96 ? -8.172 -9.320 -3.351 1.00 96.50 96 GLN A O 1
ATOM 775 N N . HIS A 1 97 ? -5.940 -9.238 -3.599 1.00 96.75 97 HIS A N 1
ATOM 776 C CA . HIS A 1 97 ? -5.684 -8.564 -2.333 1.00 96.75 97 HIS A CA 1
ATOM 777 C C . HIS A 1 97 ? -6.460 -7.243 -2.211 1.00 96.75 97 HIS A C 1
ATOM 779 O O . HIS A 1 97 ? -7.144 -7.013 -1.215 1.00 96.75 97 HIS A O 1
ATOM 785 N N . VAL A 1 98 ? -6.410 -6.369 -3.225 1.00 97.62 98 VAL A N 1
ATOM 786 C CA . VAL A 1 98 ? -7.115 -5.076 -3.159 1.00 97.62 98 VAL A CA 1
ATOM 787 C C . VAL A 1 98 ? -8.635 -5.219 -3.202 1.00 97.62 98 VAL A C 1
ATOM 789 O O . VAL A 1 98 ? -9.311 -4.416 -2.556 1.00 97.62 98 VAL A O 1
ATOM 792 N N . GLN A 1 99 ? -9.159 -6.220 -3.919 1.00 96.50 99 GLN A N 1
ATOM 793 C CA . GLN A 1 99 ? -10.596 -6.492 -4.015 1.00 96.50 99 GLN A CA 1
ATOM 794 C C . GLN A 1 99 ? -11.151 -7.086 -2.716 1.00 96.50 99 GLN A C 1
ATOM 796 O O . GLN A 1 99 ? -12.178 -6.626 -2.225 1.00 96.50 99 GLN A O 1
ATOM 801 N N . GLU A 1 100 ? -10.462 -8.053 -2.109 1.00 95.25 100 GLU A N 1
ATOM 802 C CA . GLU A 1 100 ? -10.894 -8.656 -0.842 1.00 95.25 100 GLU A CA 1
ATOM 803 C C . GLU A 1 100 ? -10.955 -7.615 0.280 1.00 95.25 100 GLU A C 1
ATOM 805 O O . GLU A 1 100 ? -11.953 -7.528 0.996 1.00 95.25 100 GLU A O 1
ATOM 810 N N . TRP A 1 101 ? -9.935 -6.758 0.394 1.00 95.75 101 TRP A N 1
ATOM 811 C CA . TRP A 1 101 ? -9.949 -5.656 1.359 1.00 95.75 101 TRP A CA 1
ATOM 812 C C . TRP A 1 101 ? -11.030 -4.612 1.062 1.00 95.75 101 TRP A C 1
ATOM 814 O O . TRP A 1 101 ? -11.579 -4.018 1.992 1.00 95.75 101 TRP A O 1
ATOM 824 N N . TRP A 1 102 ? -11.365 -4.403 -0.213 1.00 95.75 102 TRP A N 1
ATOM 825 C CA . TRP A 1 102 ? -12.451 -3.510 -0.608 1.00 95.75 102 TRP A CA 1
ATOM 826 C C . TRP A 1 102 ? -13.805 -4.050 -0.146 1.00 95.75 102 TRP A C 1
ATOM 828 O O . TRP A 1 102 ? -14.559 -3.330 0.509 1.00 95.75 102 TRP A O 1
ATOM 838 N N . GLU A 1 103 ? -14.083 -5.333 -0.370 1.00 94.19 103 GLU A N 1
ATOM 839 C CA . GLU A 1 103 ? -15.319 -5.965 0.102 1.00 94.19 103 GLU A CA 1
ATOM 840 C C . GLU A 1 103 ? -15.390 -6.045 1.634 1.00 94.19 103 GLU A C 1
ATOM 842 O O . GLU A 1 103 ? -16.440 -5.783 2.233 1.00 94.19 103 GLU A O 1
ATOM 847 N N . LEU A 1 104 ? -14.262 -6.312 2.301 1.00 91.75 104 LEU A N 1
ATOM 848 C CA . LEU A 1 104 ? -14.189 -6.277 3.762 1.00 91.75 104 LEU A CA 1
ATOM 849 C C . LEU A 1 104 ? -14.506 -4.885 4.315 1.00 91.75 104 LEU A C 1
ATOM 851 O O . LEU A 1 104 ? -15.224 -4.791 5.308 1.00 91.75 104 LEU A O 1
ATOM 855 N N . SER A 1 105 ? -14.070 -3.809 3.655 1.00 93.44 105 SER A N 1
ATOM 856 C CA . SER A 1 105 ? -14.365 -2.439 4.102 1.00 93.44 105 SER A CA 1
ATOM 857 C C . SER A 1 105 ? -15.845 -2.061 4.098 1.00 93.44 105 SER A C 1
ATOM 859 O O . SER A 1 105 ? -16.253 -1.135 4.793 1.00 93.44 105 SER A O 1
ATOM 861 N N . ARG A 1 106 ? -16.678 -2.811 3.370 1.00 91.62 106 ARG A N 1
ATOM 862 C CA . ARG A 1 106 ? -18.132 -2.601 3.320 1.00 91.62 106 ARG A CA 1
ATOM 863 C C . ARG A 1 106 ? -18.867 -3.264 4.485 1.00 91.62 106 ARG A C 1
ATOM 865 O O . ARG A 1 106 ? -20.032 -2.960 4.723 1.00 91.62 106 ARG A O 1
ATOM 872 N N . THR A 1 107 ? -18.214 -4.202 5.168 1.00 90.75 107 THR A N 1
ATOM 873 C CA . THR A 1 107 ? -18.829 -5.078 6.179 1.00 90.75 107 THR A CA 1
ATOM 874 C C . THR A 1 107 ? -18.141 -5.022 7.540 1.00 90.75 107 THR A C 1
ATOM 876 O O . THR A 1 107 ? -18.756 -5.384 8.538 1.00 90.75 107 THR A O 1
ATOM 879 N N . HIS A 1 108 ? -16.897 -4.549 7.596 1.00 90.75 108 HIS A N 1
ATOM 880 C CA . HIS A 1 108 ? -16.060 -4.499 8.791 1.00 90.75 108 HIS A CA 1
ATOM 881 C C . HIS A 1 108 ? -15.517 -3.081 9.010 1.00 90.75 108 HIS A C 1
ATOM 883 O O . HIS A 1 108 ? -15.480 -2.290 8.065 1.00 90.75 108 HIS A O 1
ATOM 889 N N . PRO A 1 109 ? -15.057 -2.744 10.229 1.00 93.56 109 PRO A N 1
ATOM 890 C CA . PRO A 1 109 ? -14.395 -1.472 10.512 1.00 93.56 109 PRO A CA 1
ATOM 891 C C . PRO A 1 109 ? -13.017 -1.408 9.829 1.00 93.56 109 PRO A C 1
ATOM 893 O O . PRO A 1 109 ? -11.975 -1.568 10.466 1.00 93.56 109 PRO A O 1
ATOM 896 N N . VAL A 1 110 ? -13.014 -1.167 8.516 1.00 95.56 110 VAL A N 1
ATOM 897 C CA . VAL A 1 110 ? -11.814 -0.945 7.705 1.00 95.56 110 VAL A CA 1
ATOM 898 C C . VAL A 1 110 ? -11.912 0.413 7.023 1.00 95.56 110 VAL A C 1
ATOM 900 O O . VAL A 1 110 ? -12.807 0.651 6.215 1.00 95.56 110 VAL A O 1
ATOM 903 N N . LEU A 1 111 ? -10.957 1.294 7.304 1.00 97.50 111 LEU A N 1
ATOM 904 C CA . LEU A 1 111 ? -10.757 2.519 6.544 1.00 97.50 111 LEU A CA 1
ATOM 905 C C . LEU A 1 111 ? -9.879 2.209 5.332 1.00 97.50 111 LEU A C 1
ATOM 907 O O . LEU A 1 111 ? -8.681 1.963 5.478 1.00 97.50 111 LEU A O 1
ATOM 911 N N . TYR A 1 112 ? -10.480 2.230 4.146 1.00 98.00 112 TYR A N 1
ATOM 912 C CA . TYR A 1 112 ? -9.785 2.023 2.880 1.00 98.00 112 TYR A CA 1
ATOM 913 C C . TYR A 1 112 ? -9.284 3.363 2.328 1.00 98.00 112 TYR A C 1
ATOM 915 O O . TYR A 1 112 ? -10.077 4.248 2.009 1.00 98.00 112 TYR A O 1
ATOM 923 N N . LEU A 1 113 ? -7.966 3.522 2.223 1.00 98.19 113 LEU A N 1
ATOM 924 C CA . LEU A 1 113 ? -7.301 4.728 1.732 1.00 98.19 113 LEU A CA 1
ATOM 925 C C . LEU A 1 113 ? -6.543 4.446 0.440 1.00 98.19 113 LEU A C 1
ATOM 927 O O . LEU A 1 113 ? -6.048 3.341 0.222 1.00 98.19 113 LEU A O 1
ATOM 931 N N . PHE A 1 114 ? -6.379 5.482 -0.377 1.00 98.31 114 PHE A N 1
ATOM 932 C CA . PHE A 1 114 ? -5.573 5.431 -1.591 1.00 98.31 114 PHE A CA 1
ATOM 933 C C . PHE A 1 114 ? -4.293 6.238 -1.399 1.00 98.31 114 PHE A C 1
ATOM 935 O O . PHE A 1 114 ? -4.321 7.383 -0.944 1.00 98.31 114 PHE A O 1
ATOM 942 N N . TYR A 1 115 ? -3.156 5.658 -1.775 1.00 98.00 115 TYR A N 1
ATOM 943 C CA . TYR A 1 115 ? -1.862 6.333 -1.749 1.00 98.00 115 TYR A CA 1
ATOM 944 C C . TYR A 1 115 ? -1.899 7.639 -2.550 1.00 98.00 115 TYR A C 1
ATOM 946 O O . TYR A 1 115 ? -1.322 8.642 -2.139 1.00 98.00 115 TYR A O 1
ATOM 954 N N . GLU A 1 116 ? -2.606 7.639 -3.676 1.00 98.06 116 GLU A N 1
ATOM 955 C CA . GLU A 1 116 ? -2.792 8.805 -4.530 1.00 98.06 116 GLU A CA 1
ATOM 956 C C . GLU A 1 116 ? -3.516 9.938 -3.783 1.00 98.06 116 GLU A C 1
ATOM 958 O O . GLU A 1 116 ? -3.053 11.078 -3.799 1.00 98.06 116 GLU A O 1
ATOM 963 N N . ASP A 1 117 ? -4.560 9.629 -3.014 1.00 97.88 117 ASP A N 1
ATOM 964 C CA . ASP A 1 117 ? -5.263 10.622 -2.192 1.00 97.88 117 ASP A CA 1
ATOM 965 C C . ASP A 1 117 ? -4.361 11.175 -1.082 1.00 97.88 117 ASP A C 1
ATOM 967 O O . ASP A 1 117 ? -4.365 12.379 -0.820 1.00 97.88 117 ASP A O 1
ATOM 971 N N . MET A 1 118 ? -3.534 10.318 -0.471 1.00 97.19 118 MET A N 1
ATOM 972 C CA . MET A 1 118 ? -2.554 10.735 0.540 1.00 97.19 118 MET A CA 1
ATOM 973 C C . MET A 1 118 ? -1.481 11.655 -0.047 1.00 97.19 118 MET A C 1
ATOM 975 O O . MET A 1 118 ? -0.928 12.503 0.655 1.00 97.19 118 MET A O 1
ATOM 979 N N . LYS A 1 119 ? -1.153 11.479 -1.328 1.00 96.12 119 LYS A N 1
ATOM 980 C CA . LYS A 1 119 ? -0.208 12.333 -2.044 1.00 96.12 119 LYS A CA 1
ATOM 981 C C . LYS A 1 119 ? -0.823 13.666 -2.452 1.00 96.12 119 LYS A C 1
ATOM 983 O O . LYS A 1 119 ? -0.128 14.673 -2.363 1.00 96.12 119 LYS A O 1
ATOM 988 N N . GLU A 1 120 ? -2.077 13.660 -2.886 1.00 96.69 120 GLU A N 1
ATOM 989 C CA . GLU A 1 120 ? -2.822 14.848 -3.302 1.00 96.69 120 GLU A CA 1
ATOM 990 C C . GLU A 1 120 ? -3.179 15.750 -2.117 1.00 96.69 120 GLU A C 1
ATOM 992 O O . GLU A 1 120 ? -2.945 16.957 -2.157 1.00 96.69 120 GLU A O 1
ATOM 997 N N . ASN A 1 121 ? -3.736 15.176 -1.048 1.00 97.50 121 ASN A N 1
ATOM 998 C CA . ASN A 1 121 ? -4.160 15.925 0.128 1.00 97.50 121 ASN A CA 1
ATOM 999 C C . ASN A 1 121 ? -3.904 15.130 1.423 1.00 97.50 121 ASN A C 1
ATOM 1001 O O . ASN A 1 121 ? -4.832 14.559 2.005 1.00 97.50 121 ASN A O 1
ATOM 1005 N N . PRO A 1 122 ? -2.655 15.119 1.928 1.00 97.44 122 PRO A N 1
ATOM 1006 C CA . PRO A 1 122 ? -2.303 14.374 3.137 1.00 97.44 122 PRO A CA 1
ATOM 1007 C C . PRO A 1 122 ? -3.080 14.833 4.378 1.00 97.44 122 PRO A C 1
ATOM 1009 O O . PRO A 1 122 ? -3.387 14.010 5.237 1.00 97.44 122 PRO A O 1
ATOM 1012 N N . LYS A 1 123 ? -3.433 16.125 4.476 1.00 97.88 123 LYS A N 1
ATOM 1013 C CA . LYS A 1 123 ? -4.194 16.670 5.613 1.00 97.88 123 LYS A CA 1
ATOM 1014 C C . LYS A 1 123 ? -5.590 16.048 5.685 1.00 97.88 123 LYS A C 1
ATOM 1016 O O . LYS A 1 123 ? -5.985 15.577 6.749 1.00 97.88 123 LYS A O 1
ATOM 1021 N N . ARG A 1 124 ? -6.286 15.966 4.544 1.00 97.88 124 ARG A N 1
ATOM 1022 C CA . ARG A 1 124 ? -7.596 15.306 4.419 1.00 97.88 124 ARG A CA 1
ATOM 1023 C C . ARG A 1 124 ? -7.527 13.834 4.820 1.00 97.88 124 ARG A C 1
ATOM 1025 O O . ARG A 1 124 ? -8.367 13.374 5.587 1.00 97.88 124 ARG A O 1
ATOM 1032 N N . GLU A 1 125 ? -6.529 13.096 4.339 1.00 98.25 125 GLU A N 1
ATOM 1033 C CA . GLU A 1 125 ? -6.421 11.665 4.657 1.00 98.25 125 GLU A CA 1
ATOM 1034 C C . GLU A 1 125 ? -6.053 11.418 6.131 1.00 98.25 125 GLU A C 1
ATOM 1036 O O . GLU A 1 125 ? -6.589 10.500 6.748 1.00 98.25 125 GLU A O 1
ATOM 1041 N N . ILE A 1 126 ? -5.225 12.274 6.748 1.00 98.06 126 ILE A N 1
ATOM 1042 C CA . ILE A 1 126 ? -4.970 12.223 8.199 1.00 98.06 126 ILE A CA 1
ATOM 1043 C C . ILE A 1 126 ? -6.254 12.494 8.989 1.00 98.06 126 ILE A C 1
ATOM 1045 O O . ILE A 1 126 ? -6.520 11.800 9.968 1.00 98.06 126 ILE A O 1
ATOM 1049 N N . GLN A 1 127 ? -7.074 13.460 8.568 1.00 97.75 127 GLN A N 1
ATOM 1050 C CA . GLN A 1 127 ? -8.359 13.738 9.216 1.00 97.75 127 GLN A CA 1
ATOM 1051 C C . GLN A 1 127 ? -9.315 12.541 9.140 1.00 97.75 127 GLN A C 1
ATOM 1053 O O . GLN A 1 127 ? -9.902 12.195 10.162 1.00 97.75 127 GLN A O 1
ATOM 1058 N N . LYS A 1 128 ? -9.398 11.848 7.993 1.00 97.88 128 LYS A N 1
ATOM 1059 C CA . LYS A 1 128 ? -10.171 10.597 7.875 1.00 97.88 128 LYS A CA 1
ATOM 1060 C C . LYS A 1 128 ? -9.682 9.524 8.851 1.00 97.88 128 LYS A C 1
ATOM 1062 O O . LYS A 1 128 ? -10.494 8.854 9.477 1.00 97.88 128 LYS A O 1
ATOM 1067 N N . ILE A 1 129 ? -8.362 9.368 9.006 1.00 98.06 129 ILE A N 1
ATOM 1068 C CA . ILE A 1 129 ? -7.788 8.420 9.976 1.00 98.06 129 ILE A CA 1
ATOM 1069 C C . ILE A 1 129 ? -8.181 8.810 11.403 1.00 98.06 129 ILE A C 1
ATOM 1071 O O . ILE A 1 129 ? -8.569 7.939 12.176 1.00 98.06 129 ILE A O 1
ATOM 1075 N N . LEU A 1 130 ? -8.091 10.096 11.757 1.00 97.31 130 LEU A N 1
ATOM 1076 C CA . LEU A 1 130 ? -8.461 10.595 13.084 1.00 97.31 130 LEU A CA 1
ATOM 1077 C C . LEU A 1 130 ? -9.938 10.340 13.393 1.00 97.31 130 LEU A C 1
ATOM 1079 O O . LEU A 1 130 ? -10.242 9.785 14.448 1.00 97.31 130 LEU A O 1
ATOM 1083 N N . GLU A 1 131 ? -10.828 10.667 12.456 1.00 96.81 131 GLU A N 1
ATOM 1084 C CA . GLU A 1 131 ? -12.263 10.394 12.565 1.00 96.81 131 GLU A CA 1
ATOM 1085 C C . GLU A 1 131 ? -12.530 8.896 12.743 1.00 96.81 131 GLU A C 1
ATOM 1087 O O . GLU A 1 131 ? -13.238 8.498 13.668 1.00 96.81 131 GLU A O 1
ATOM 1092 N N . PHE A 1 132 ? -11.886 8.059 11.928 1.00 96.25 132 PHE A N 1
ATOM 1093 C CA . PHE A 1 132 ? -12.034 6.610 11.986 1.00 96.25 132 PHE A CA 1
ATOM 1094 C C . PHE A 1 132 ? -11.613 6.015 13.333 1.00 96.25 132 PHE A C 1
ATOM 1096 O O . PHE A 1 132 ? -12.294 5.136 13.850 1.00 96.25 132 PHE A O 1
ATOM 1103 N N . VAL A 1 133 ? -10.535 6.518 13.947 1.00 94.00 133 VAL A N 1
ATOM 1104 C CA . VAL A 1 133 ? -10.105 6.075 15.287 1.00 94.00 133 VAL A CA 1
ATOM 1105 C C . VAL A 1 133 ? -10.814 6.810 16.434 1.00 94.00 133 VAL A C 1
ATOM 1107 O O . VAL A 1 133 ? -10.413 6.665 17.592 1.00 94.00 133 VAL A O 1
ATOM 1110 N N . GLY A 1 134 ? -11.837 7.619 16.135 1.00 94.50 134 GLY A N 1
ATOM 1111 C CA . GLY A 1 134 ? -12.633 8.351 17.122 1.00 94.50 134 GLY A CA 1
ATOM 1112 C C . GLY A 1 134 ? -11.861 9.454 17.849 1.00 94.50 134 GLY A C 1
ATOM 1113 O O . GLY A 1 134 ? -12.110 9.709 19.029 1.00 94.50 134 GLY A O 1
ATOM 1114 N N . ARG A 1 135 ? -10.886 10.087 17.187 1.00 93.81 135 ARG A N 1
ATOM 1115 C CA . ARG A 1 135 ? -10.072 11.174 17.748 1.00 93.81 135 ARG A CA 1
ATOM 1116 C C . ARG A 1 135 ? -10.283 12.479 16.995 1.00 93.81 135 ARG A C 1
ATOM 1118 O O . ARG A 1 135 ? -10.462 12.510 15.787 1.00 93.81 135 ARG A O 1
ATOM 1125 N N . SER A 1 136 ? -10.167 13.574 17.733 1.00 94.06 136 SER A N 1
ATOM 1126 C CA . SER A 1 136 ? -10.074 14.923 17.185 1.00 94.06 136 SER A CA 1
ATOM 1127 C C . SER A 1 136 ? -8.835 15.592 17.765 1.00 94.06 136 SER A C 1
ATOM 1129 O O . SER A 1 136 ? -8.525 15.408 18.944 1.00 94.06 136 SER A O 1
ATOM 1131 N N . LEU A 1 137 ? -8.095 16.312 16.925 1.00 95.19 137 LEU A N 1
ATOM 1132 C CA . LEU A 1 137 ? -6.865 17.007 17.294 1.00 95.19 137 LEU A CA 1
ATOM 1133 C C . LEU A 1 137 ? -6.930 18.461 16.811 1.00 95.19 137 LEU A C 1
ATOM 1135 O O . LEU A 1 137 ? -7.561 18.722 15.784 1.00 95.19 137 LEU A O 1
ATOM 1139 N N . PRO A 1 138 ? -6.265 19.401 17.508 1.00 96.69 138 PRO A N 1
ATOM 1140 C CA . PRO A 1 138 ? -6.134 20.774 17.035 1.00 96.69 138 PRO A CA 1
ATOM 1141 C C . PRO A 1 138 ? -5.493 20.829 15.647 1.00 96.69 138 PRO A C 1
ATOM 1143 O O . PRO A 1 138 ? -4.602 20.034 15.338 1.00 96.69 138 PRO A O 1
ATOM 1146 N N . GLU A 1 139 ? -5.900 21.803 14.834 1.00 95.62 139 GLU A N 1
ATOM 1147 C CA . GLU A 1 139 ? -5.411 21.959 13.460 1.00 95.62 139 GLU A CA 1
ATOM 1148 C C . GLU A 1 139 ? -3.879 22.044 13.385 1.00 95.62 139 GLU A C 1
ATOM 1150 O O . GLU A 1 139 ? -3.270 21.348 12.577 1.00 95.62 139 GLU A O 1
ATOM 1155 N N . GLU A 1 140 ? -3.250 22.777 14.306 1.00 97.00 140 GLU A N 1
ATOM 1156 C CA . GLU A 1 140 ? -1.788 22.887 14.411 1.00 97.00 140 GLU A CA 1
ATOM 1157 C C . GLU A 1 140 ? -1.102 21.523 14.596 1.00 97.00 140 GLU A C 1
ATOM 1159 O O . GLU A 1 140 ? -0.022 21.275 14.059 1.00 97.00 140 GLU A O 1
ATOM 1164 N N . THR A 1 141 ? -1.737 20.604 15.333 1.00 97.25 141 THR A N 1
ATOM 1165 C CA . THR A 1 141 ? -1.216 19.241 15.521 1.00 97.25 141 THR A CA 1
ATOM 1166 C C . THR A 1 141 ? -1.349 18.427 14.238 1.00 97.25 141 THR A C 1
ATOM 1168 O O . THR A 1 141 ? -0.440 17.674 13.894 1.00 97.25 141 THR A O 1
ATOM 1171 N N . VAL A 1 142 ? -2.450 18.590 13.502 1.00 97.50 142 VAL A N 1
ATOM 1172 C CA . VAL A 1 142 ? -2.638 17.931 12.203 1.00 97.50 142 VAL A CA 1
ATOM 1173 C C . VAL A 1 142 ? -1.610 18.442 11.192 1.00 97.50 142 VAL A C 1
ATOM 1175 O O . VAL A 1 142 ? -0.986 17.638 10.503 1.00 97.50 142 VAL A O 1
ATOM 1178 N N . ASP A 1 143 ? -1.363 19.750 11.144 1.00 97.75 143 ASP A N 1
ATOM 1179 C CA . ASP A 1 143 ? -0.350 20.344 10.263 1.00 97.75 143 ASP A CA 1
ATOM 1180 C C . ASP A 1 143 ? 1.062 19.867 10.616 1.00 97.75 143 ASP A C 1
ATOM 1182 O O . ASP A 1 143 ? 1.848 19.502 9.734 1.00 97.75 143 ASP A O 1
ATOM 1186 N N . PHE A 1 144 ? 1.362 19.764 11.913 1.00 97.75 144 PHE A N 1
ATOM 1187 C CA . PHE A 1 144 ? 2.599 19.160 12.391 1.00 97.75 144 PHE A CA 1
ATOM 1188 C C . PHE A 1 144 ? 2.745 17.705 11.918 1.00 97.75 144 PHE A C 1
ATOM 1190 O O . PHE A 1 144 ? 3.821 17.323 11.448 1.00 97.75 144 PHE A O 1
ATOM 1197 N N . MET A 1 145 ? 1.677 16.899 11.997 1.00 97.25 145 MET A N 1
ATOM 1198 C CA . MET A 1 145 ? 1.674 15.520 11.496 1.00 97.25 145 MET A CA 1
ATOM 1199 C C . MET A 1 145 ? 1.946 15.479 9.992 1.00 97.25 145 MET A C 1
ATOM 1201 O O . MET A 1 145 ? 2.849 14.756 9.581 1.00 97.25 145 MET A O 1
ATOM 1205 N N . VAL A 1 146 ? 1.249 16.297 9.191 1.00 97.88 146 VAL A N 1
ATOM 1206 C CA . VAL A 1 146 ? 1.452 16.395 7.732 1.00 97.88 146 VAL A CA 1
ATOM 1207 C C . VAL A 1 146 ? 2.920 16.664 7.398 1.00 97.88 146 VAL A C 1
ATOM 1209 O O . VAL A 1 146 ? 3.495 16.000 6.532 1.00 97.88 146 VAL A O 1
ATOM 1212 N N . GLN A 1 147 ? 3.550 17.610 8.098 1.00 97.62 147 GLN A N 1
ATOM 1213 C CA . GLN A 1 147 ? 4.961 17.928 7.897 1.00 97.62 147 GLN A CA 1
ATOM 1214 C C . GLN A 1 147 ? 5.872 16.744 8.259 1.00 97.62 147 GLN A C 1
ATOM 1216 O O . GLN A 1 147 ? 6.756 16.386 7.474 1.00 97.62 147 GLN A O 1
ATOM 1221 N N . HIS A 1 148 ? 5.655 16.119 9.419 1.00 96.56 148 HIS A N 1
ATOM 1222 C CA . HIS A 1 148 ? 6.506 15.039 9.934 1.00 96.56 148 HIS A CA 1
ATOM 1223 C C . HIS A 1 148 ? 6.366 13.733 9.151 1.00 96.56 148 HIS A C 1
ATOM 1225 O O . HIS A 1 148 ? 7.338 12.989 9.020 1.00 96.56 148 HIS A O 1
ATOM 1231 N N . THR A 1 149 ? 5.187 13.464 8.590 1.00 96.69 149 THR A N 1
ATOM 1232 C CA . THR A 1 149 ? 4.941 12.315 7.710 1.00 96.69 149 THR A CA 1
ATOM 1233 C C . THR A 1 149 ? 5.185 12.641 6.237 1.00 96.69 149 THR A C 1
ATOM 1235 O O . THR A 1 149 ? 4.881 11.833 5.360 1.00 96.69 149 THR A O 1
ATOM 1238 N N . SER A 1 150 ? 5.729 13.820 5.920 1.00 97.12 150 SER A N 1
ATOM 1239 C CA . SER A 1 150 ? 6.111 14.141 4.548 1.00 97.12 150 SER A CA 1
ATOM 1240 C C . SER A 1 150 ? 7.271 13.254 4.091 1.00 97.12 150 SER A C 1
ATOM 1242 O O . SER A 1 150 ? 8.160 12.898 4.866 1.00 97.12 150 SER A O 1
ATOM 1244 N N . PHE A 1 151 ? 7.313 12.939 2.794 1.00 96.38 151 PHE A N 1
ATOM 1245 C CA . PHE A 1 151 ? 8.374 12.099 2.227 1.00 96.38 151 PHE A CA 1
ATOM 1246 C C . PHE A 1 151 ? 9.781 12.637 2.534 1.00 96.38 151 PHE A C 1
ATOM 1248 O O . PHE A 1 151 ? 10.684 11.869 2.856 1.00 96.38 151 PHE A O 1
ATOM 1255 N N . LYS A 1 152 ? 9.963 13.962 2.470 1.00 96.94 152 LYS A N 1
ATOM 1256 C CA . LYS A 1 152 ? 11.244 14.626 2.743 1.00 96.94 152 LYS A CA 1
ATOM 1257 C C . LYS A 1 152 ? 11.714 14.397 4.178 1.00 96.94 152 LYS A C 1
ATOM 1259 O O . LYS A 1 152 ? 12.904 14.168 4.379 1.00 96.94 152 LYS A O 1
ATOM 1264 N N . GLU A 1 153 ? 10.808 14.460 5.149 1.00 97.69 153 GLU A N 1
ATOM 1265 C CA . GLU A 1 153 ? 11.149 14.274 6.561 1.00 97.69 153 GLU A CA 1
ATOM 1266 C C . GLU A 1 153 ? 11.310 12.788 6.902 1.00 97.69 153 GLU A C 1
ATOM 1268 O O . GLU A 1 153 ? 12.338 12.393 7.453 1.00 97.69 153 GLU A O 1
ATOM 1273 N N . MET A 1 154 ? 10.391 11.929 6.448 1.00 97.00 154 MET A N 1
ATOM 1274 C CA . MET A 1 154 ? 10.488 10.478 6.655 1.00 97.00 154 MET A CA 1
ATOM 1275 C C . MET A 1 154 ? 11.742 9.862 6.025 1.00 97.00 154 MET A C 1
ATOM 1277 O O . MET A 1 154 ? 12.332 8.950 6.600 1.00 97.00 154 MET A O 1
ATOM 1281 N N . LYS A 1 155 ? 12.192 10.359 4.865 1.00 96.38 155 LYS A N 1
ATOM 1282 C CA . LYS A 1 155 ? 13.418 9.881 4.207 1.00 96.38 155 LYS A CA 1
ATOM 1283 C C . LYS A 1 155 ? 14.680 10.148 5.031 1.00 96.38 155 LYS A C 1
ATOM 1285 O O . LYS A 1 155 ? 15.617 9.354 4.971 1.00 96.38 155 LYS A O 1
ATOM 1290 N N . LYS A 1 156 ? 14.707 11.231 5.810 1.00 95.81 156 LYS A N 1
ATOM 1291 C CA . LYS A 1 156 ? 15.838 11.577 6.686 1.00 95.81 156 LYS A CA 1
ATOM 1292 C C . LYS A 1 156 ? 15.787 10.858 8.031 1.00 95.81 156 LYS A C 1
ATOM 1294 O O . LYS A 1 156 ? 16.817 10.748 8.682 1.00 95.81 156 LYS A O 1
ATOM 1299 N N . ASN A 1 157 ? 14.606 10.419 8.461 1.00 94.81 157 ASN A N 1
ATOM 1300 C CA . ASN A 1 157 ? 14.390 9.875 9.793 1.00 94.81 157 ASN A CA 1
ATOM 1301 C C . ASN A 1 157 ? 14.778 8.377 9.870 1.00 94.81 157 ASN A C 1
ATOM 1303 O O . ASN A 1 157 ? 14.090 7.546 9.264 1.00 94.81 157 ASN A O 1
ATOM 1307 N N . PRO A 1 158 ? 15.810 8.001 10.661 1.00 93.12 158 PRO A N 1
ATOM 1308 C CA . PRO A 1 158 ? 16.261 6.611 10.819 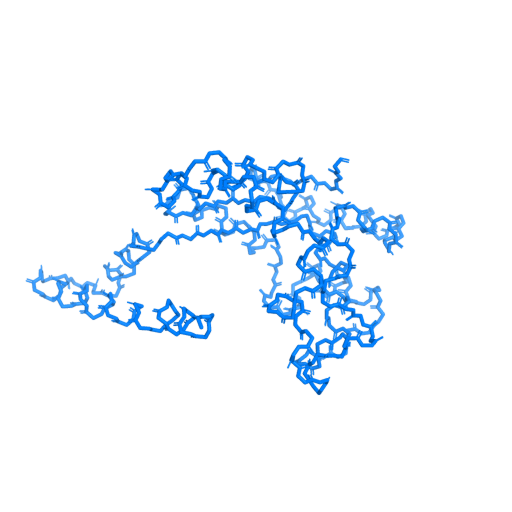1.00 93.12 158 PRO A CA 1
ATOM 1309 C C . PRO A 1 158 ? 15.196 5.650 11.363 1.00 93.12 158 PRO A C 1
ATOM 1311 O O . PRO A 1 158 ? 15.295 4.440 11.177 1.00 93.12 158 PRO A O 1
ATOM 1314 N N . MET A 1 159 ? 14.168 6.178 12.038 1.00 91.38 159 MET A N 1
ATOM 1315 C CA . MET A 1 159 ? 13.059 5.384 12.575 1.00 91.38 159 MET A CA 1
ATOM 1316 C C . MET A 1 159 ? 12.040 4.970 11.508 1.00 91.38 159 MET A C 1
ATOM 1318 O O . MET A 1 159 ? 11.202 4.114 11.780 1.00 91.38 159 MET A O 1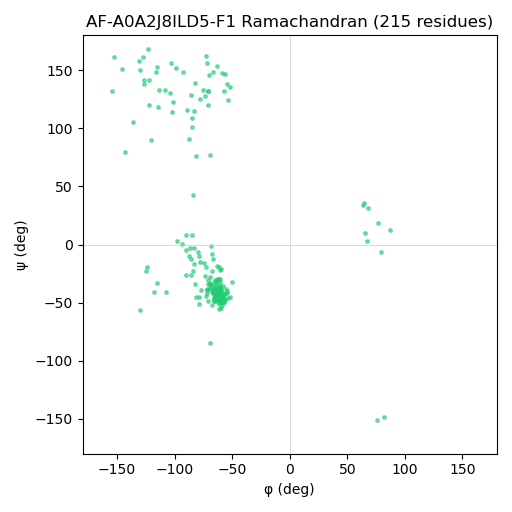
ATOM 1322 N N . THR A 1 160 ? 12.074 5.587 10.323 1.00 91.38 160 THR A N 1
ATOM 1323 C CA . THR A 1 160 ? 11.093 5.351 9.250 1.00 91.38 160 THR A CA 1
ATOM 1324 C C . THR A 1 160 ? 11.719 4.937 7.926 1.00 91.38 160 THR A C 1
ATOM 1326 O O . THR A 1 160 ? 11.035 4.352 7.093 1.00 91.38 160 THR A O 1
ATOM 1329 N N . ASN A 1 161 ? 12.992 5.252 7.690 1.00 92.88 161 ASN A N 1
ATOM 1330 C CA . ASN A 1 161 ? 13.654 5.010 6.407 1.00 92.88 161 ASN A CA 1
ATOM 1331 C C . ASN A 1 161 ? 14.406 3.670 6.327 1.00 92.88 161 ASN A C 1
ATOM 1333 O O . ASN A 1 161 ? 15.005 3.412 5.287 1.00 92.88 161 ASN A O 1
ATOM 1337 N N . TYR A 1 162 ? 14.381 2.861 7.393 1.00 93.06 162 TYR A N 1
ATOM 1338 C CA . TYR A 1 162 ? 15.000 1.533 7.497 1.00 93.06 162 TYR A CA 1
ATOM 1339 C C . TYR A 1 162 ? 16.536 1.483 7.433 1.00 93.06 162 TYR A C 1
ATOM 1341 O O 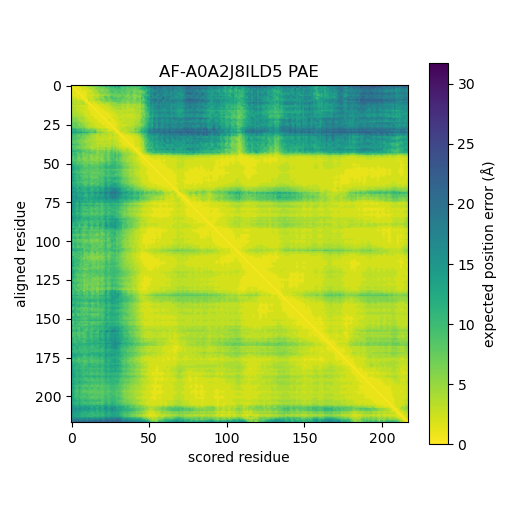. TYR A 1 162 ? 17.098 0.396 7.458 1.00 93.06 162 TYR A O 1
ATOM 1349 N N . THR A 1 163 ? 17.249 2.614 7.490 1.00 92.69 163 THR A N 1
ATOM 1350 C CA . THR A 1 163 ? 18.728 2.611 7.424 1.00 92.69 163 THR A CA 1
ATOM 1351 C C . THR A 1 163 ? 19.413 1.971 8.636 1.00 92.69 163 THR A C 1
ATOM 1353 O O . THR A 1 163 ? 20.631 1.840 8.653 1.00 92.69 163 THR A O 1
ATOM 1356 N N . THR A 1 164 ? 18.658 1.634 9.683 1.00 92.88 164 THR A N 1
ATOM 1357 C CA . THR A 1 164 ? 19.144 0.903 10.863 1.00 92.88 164 THR A CA 1
ATOM 1358 C C . THR A 1 164 ? 19.080 -0.616 10.692 1.00 92.88 164 THR A C 1
ATOM 1360 O O . THR A 1 164 ? 19.628 -1.337 11.525 1.00 92.88 164 THR A O 1
ATOM 1363 N N . VAL A 1 165 ? 18.423 -1.112 9.636 1.00 91.38 165 VAL A N 1
ATOM 1364 C CA . VAL A 1 165 ? 18.404 -2.537 9.294 1.00 91.38 165 VAL A CA 1
ATOM 1365 C C . VAL A 1 165 ? 19.756 -2.924 8.681 1.00 91.38 165 VAL A C 1
ATOM 1367 O O . VAL A 1 165 ? 20.242 -2.198 7.813 1.00 91.38 165 VAL A O 1
ATOM 1370 N N . PRO A 1 166 ? 20.378 -4.041 9.110 1.00 93.25 166 PRO A N 1
ATOM 1371 C CA . PRO A 1 166 ? 21.659 -4.477 8.558 1.00 93.25 166 PRO A CA 1
ATOM 1372 C C . PRO A 1 166 ? 21.603 -4.723 7.045 1.00 93.25 166 PRO A C 1
ATOM 1374 O O . PRO A 1 166 ? 20.577 -5.162 6.510 1.00 93.25 166 PRO A O 1
ATOM 1377 N N . GLN A 1 167 ? 22.723 -4.472 6.363 1.00 91.94 167 GLN A N 1
ATOM 1378 C CA . GLN A 1 167 ? 22.831 -4.575 4.904 1.00 91.94 167 GLN A CA 1
ATOM 1379 C C . GLN A 1 167 ? 22.542 -5.995 4.397 1.00 91.94 167 GLN A C 1
ATOM 1381 O O . GLN A 1 167 ? 22.008 -6.166 3.303 1.00 91.94 167 GLN A O 1
ATOM 1386 N N . GLU A 1 168 ? 22.825 -7.011 5.214 1.00 92.00 168 GLU A N 1
ATOM 1387 C CA . GLU A 1 168 ? 22.537 -8.419 4.936 1.00 92.00 168 GLU A CA 1
ATOM 1388 C C . GLU A 1 168 ? 21.035 -8.695 4.766 1.00 92.00 168 GLU A C 1
ATOM 1390 O O . GLU A 1 168 ? 20.667 -9.704 4.171 1.00 92.00 168 GLU A O 1
ATOM 1395 N N . PHE A 1 169 ? 20.169 -7.805 5.264 1.00 92.56 169 PHE A N 1
ATOM 1396 C CA . PHE A 1 169 ? 18.717 -7.881 5.095 1.00 92.56 169 PHE A CA 1
ATOM 1397 C C . PHE A 1 169 ? 18.182 -6.822 4.126 1.00 92.56 169 PHE A C 1
ATOM 1399 O O . PHE A 1 169 ? 17.301 -7.134 3.323 1.00 92.56 169 PHE A O 1
ATOM 1406 N N . MET A 1 170 ? 18.687 -5.584 4.187 1.00 94.00 170 MET A N 1
ATOM 1407 C CA . MET A 1 170 ? 18.277 -4.480 3.310 1.00 94.00 170 MET A CA 1
ATOM 1408 C C . MET A 1 170 ? 19.490 -3.696 2.806 1.00 94.00 170 MET A C 1
ATOM 1410 O O . MET A 1 170 ? 20.071 -2.882 3.522 1.00 94.00 170 MET A O 1
ATOM 1414 N N . ASP A 1 171 ? 19.845 -3.895 1.538 1.00 95.00 171 ASP A N 1
ATOM 1415 C CA . ASP A 1 171 ? 20.959 -3.197 0.905 1.00 95.00 171 ASP A CA 1
ATOM 1416 C C . ASP A 1 171 ? 20.525 -1.855 0.296 1.00 95.00 171 ASP A C 1
ATOM 1418 O O . ASP A 1 171 ? 20.135 -1.739 -0.872 1.00 95.00 171 ASP A O 1
ATOM 1422 N N . HIS A 1 172 ? 20.627 -0.807 1.113 1.00 94.31 172 HIS A N 1
ATOM 1423 C CA . HIS A 1 172 ? 20.306 0.565 0.725 1.00 94.31 172 HIS A CA 1
ATOM 1424 C C . HIS A 1 172 ? 21.247 1.157 -0.341 1.00 94.31 172 HIS A C 1
ATOM 1426 O O . HIS A 1 172 ? 20.912 2.206 -0.898 1.00 94.31 172 HIS A O 1
ATOM 1432 N N . SER A 1 173 ? 22.389 0.521 -0.640 1.00 94.00 173 SER A N 1
ATOM 1433 C CA . SER A 1 173 ? 23.284 0.959 -1.722 1.00 94.00 173 SER A CA 1
ATOM 1434 C C . SER A 1 173 ? 22.722 0.632 -3.111 1.00 94.00 173 SER A C 1
ATOM 1436 O O . SER A 1 173 ? 22.987 1.363 -4.063 1.00 94.00 173 SER A O 1
ATOM 1438 N N . ILE A 1 174 ? 21.886 -0.410 -3.211 1.00 94.19 174 ILE A N 1
ATOM 1439 C CA . ILE A 1 174 ? 21.195 -0.806 -4.446 1.00 94.19 174 ILE A CA 1
ATOM 1440 C C . ILE A 1 174 ? 19.983 0.096 -4.690 1.00 94.19 174 ILE A C 1
ATOM 1442 O O . ILE A 1 174 ? 19.802 0.657 -5.770 1.00 94.19 174 ILE A O 1
ATOM 1446 N N . SER A 1 175 ? 19.133 0.242 -3.675 1.00 94.44 175 SER A N 1
ATOM 1447 C CA . SER A 1 175 ? 17.999 1.162 -3.704 1.00 94.44 175 SER A CA 1
ATOM 1448 C C . SER A 1 175 ? 17.625 1.563 -2.280 1.00 94.44 175 SER A C 1
ATOM 1450 O O . SER A 1 175 ? 17.427 0.690 -1.443 1.00 94.44 175 SER A O 1
ATOM 1452 N N . PRO A 1 176 ? 17.426 2.854 -1.970 1.00 95.50 176 PRO A N 1
ATOM 1453 C CA . PRO A 1 176 ? 16.922 3.244 -0.659 1.00 95.50 176 PRO A CA 1
ATOM 1454 C C . PRO A 1 176 ? 15.448 2.838 -0.489 1.00 95.50 176 PRO A C 1
ATOM 1456 O O . PRO A 1 176 ? 14.667 2.933 -1.437 1.00 95.50 176 PRO A O 1
ATOM 1459 N N . PHE A 1 177 ? 15.042 2.475 0.736 1.00 95.62 177 PHE A N 1
ATOM 1460 C CA . PHE A 1 177 ? 13.641 2.158 1.068 1.00 95.62 177 PHE A CA 1
ATOM 1461 C C . PHE A 1 177 ? 12.695 3.320 0.737 1.00 95.62 177 PHE A C 1
ATOM 1463 O O . PHE A 1 177 ? 11.722 3.174 -0.002 1.00 95.62 177 PHE A O 1
ATOM 1470 N N . MET A 1 178 ? 13.048 4.528 1.179 1.00 95.94 178 MET A N 1
ATOM 1471 C CA . MET A 1 178 ? 12.370 5.767 0.788 1.00 95.94 178 MET A CA 1
ATOM 1472 C C . MET A 1 178 ? 12.879 6.253 -0.585 1.00 95.94 178 MET A C 1
ATOM 1474 O O . MET A 1 178 ? 13.678 7.192 -0.677 1.00 95.94 178 MET A O 1
ATOM 1478 N N . ARG A 1 179 ? 12.429 5.600 -1.667 1.00 95.75 179 ARG A N 1
ATOM 1479 C CA . ARG A 1 179 ? 12.936 5.798 -3.043 1.00 95.75 179 ARG A CA 1
ATOM 1480 C C . ARG A 1 179 ? 12.568 7.157 -3.657 1.00 95.75 179 ARG A C 1
ATOM 1482 O O . ARG A 1 179 ? 13.371 8.092 -3.581 1.00 95.75 179 ARG A O 1
ATOM 1489 N N . LYS A 1 180 ? 11.366 7.277 -4.243 1.00 95.38 180 LYS A N 1
ATOM 1490 C CA . LYS A 1 180 ? 10.878 8.500 -4.925 1.00 95.38 180 LYS A CA 1
ATOM 1491 C C . LYS A 1 180 ? 9.663 9.161 -4.262 1.00 95.38 180 LYS A C 1
ATOM 1493 O O . LYS A 1 180 ? 9.557 10.379 -4.297 1.00 95.38 180 LYS A O 1
ATOM 1498 N N . GLY A 1 181 ? 8.765 8.387 -3.645 1.00 94.25 181 GLY A N 1
ATOM 1499 C CA . GLY A 1 181 ? 7.622 8.937 -2.901 1.00 94.25 181 GLY A CA 1
ATOM 1500 C C . GLY A 1 181 ? 6.613 9.724 -3.748 1.00 94.25 181 GLY A C 1
ATOM 1501 O O . GLY A 1 181 ? 6.047 10.704 -3.259 1.00 94.25 181 GLY A O 1
ATOM 1502 N N . MET A 1 182 ? 6.412 9.321 -5.003 1.00 94.12 182 MET A N 1
ATOM 1503 C CA . MET A 1 182 ? 5.509 9.957 -5.968 1.00 94.12 182 MET A CA 1
ATOM 1504 C C . MET A 1 182 ? 4.602 8.921 -6.631 1.00 94.12 182 MET A C 1
ATOM 1506 O O . MET A 1 182 ? 4.972 7.747 -6.664 1.00 94.12 182 MET A O 1
ATOM 1510 N N . ALA A 1 183 ? 3.463 9.366 -7.163 1.00 95.69 183 ALA A N 1
ATOM 1511 C CA . ALA A 1 183 ? 2.593 8.575 -8.029 1.00 95.69 183 ALA A CA 1
ATOM 1512 C C . ALA A 1 183 ? 2.944 8.805 -9.510 1.00 95.69 183 ALA A C 1
ATOM 1514 O O . ALA A 1 183 ? 3.385 9.897 -9.873 1.00 95.69 183 ALA A O 1
ATOM 1515 N N . GLY A 1 184 ? 2.759 7.786 -10.348 1.00 95.69 184 GLY A N 1
ATOM 1516 C CA . GLY A 1 184 ? 3.008 7.846 -11.791 1.00 95.69 184 GLY A CA 1
ATOM 1517 C C . GLY A 1 184 ? 4.449 7.537 -12.212 1.00 95.69 184 GLY A C 1
ATOM 1518 O O . GLY A 1 184 ? 4.811 7.770 -13.365 1.00 95.69 184 GLY A O 1
ATOM 1519 N N . ASP A 1 185 ? 5.282 7.009 -11.309 1.00 95.06 185 ASP A N 1
ATOM 1520 C CA . ASP A 1 185 ? 6.674 6.662 -11.626 1.00 95.06 185 ASP A CA 1
ATOM 1521 C C . ASP A 1 185 ? 6.774 5.494 -12.613 1.00 95.06 185 ASP A C 1
ATOM 1523 O O . ASP A 1 185 ? 7.767 5.372 -13.334 1.00 95.06 185 ASP A O 1
ATOM 1527 N N . TRP A 1 186 ? 5.729 4.667 -12.683 1.00 96.62 186 TRP A N 1
ATOM 1528 C CA . TRP A 1 186 ? 5.613 3.565 -13.629 1.00 96.62 186 TRP A CA 1
ATOM 1529 C C . TRP A 1 186 ? 5.891 3.971 -15.082 1.00 96.62 186 TRP A C 1
ATOM 1531 O O . TRP A 1 186 ? 6.506 3.202 -15.819 1.00 96.62 186 TRP A O 1
ATOM 1541 N N . LYS A 1 187 ? 5.559 5.207 -15.477 1.00 96.06 187 LYS A N 1
ATOM 1542 C CA . LYS A 1 187 ? 5.810 5.735 -16.831 1.00 96.06 187 LYS A CA 1
ATOM 1543 C C . LYS A 1 187 ? 7.293 5.758 -17.213 1.00 96.06 187 LYS A C 1
ATOM 1545 O O . LYS A 1 187 ? 7.621 5.806 -18.391 1.00 96.06 187 LYS A O 1
ATOM 1550 N N . THR A 1 188 ? 8.193 5.745 -16.229 1.00 95.56 188 THR A N 1
ATOM 1551 C CA . THR A 1 188 ? 9.648 5.733 -16.459 1.00 95.56 188 THR A CA 1
ATOM 1552 C C . THR A 1 188 ? 10.218 4.331 -16.668 1.00 95.56 188 THR A C 1
ATOM 1554 O O . THR A 1 188 ? 11.375 4.201 -17.053 1.00 95.56 188 THR A O 1
ATOM 1557 N N . THR A 1 189 ? 9.439 3.286 -16.374 1.00 95.94 189 THR A N 1
ATOM 1558 C CA . THR A 1 189 ? 9.892 1.885 -16.388 1.00 95.94 189 THR A CA 1
ATOM 1559 C C . THR A 1 189 ? 9.132 1.050 -17.415 1.00 95.94 189 THR A C 1
ATOM 1561 O O . THR A 1 189 ? 9.739 0.244 -18.112 1.00 95.94 189 THR A O 1
ATOM 1564 N N . PHE A 1 190 ? 7.819 1.251 -17.541 1.00 97.94 190 PHE A N 1
ATOM 1565 C CA . PHE A 1 190 ? 7.000 0.530 -18.508 1.00 97.94 190 PHE A CA 1
ATOM 1566 C C . PHE A 1 190 ? 7.305 0.991 -19.933 1.00 97.94 190 PHE A C 1
ATOM 1568 O O . PHE A 1 190 ? 7.274 2.183 -20.241 1.00 97.94 190 PHE A O 1
ATOM 1575 N N . THR A 1 191 ? 7.513 0.032 -20.830 1.00 98.12 191 THR A N 1
ATOM 1576 C CA . THR A 1 191 ? 7.386 0.285 -22.270 1.00 98.12 191 THR A CA 1
ATOM 1577 C C . THR A 1 191 ? 5.913 0.447 -22.657 1.00 98.12 191 THR A C 1
ATOM 1579 O O . THR A 1 191 ? 5.019 0.009 -21.932 1.00 98.12 191 THR A O 1
ATOM 1582 N N . VAL A 1 192 ? 5.642 1.032 -23.829 1.00 97.69 192 VAL A N 1
ATOM 1583 C CA . VAL A 1 192 ? 4.268 1.168 -24.351 1.00 97.69 192 VAL A CA 1
ATOM 1584 C C . VAL A 1 192 ? 3.585 -0.199 -24.465 1.00 97.69 192 VAL A C 1
ATOM 1586 O O . VAL A 1 192 ? 2.487 -0.372 -23.949 1.00 97.69 192 VAL A O 1
ATOM 1589 N N . ALA A 1 193 ? 4.275 -1.195 -25.030 1.00 98.00 193 ALA A N 1
ATOM 1590 C CA . ALA A 1 193 ? 3.739 -2.548 -25.182 1.00 98.00 193 ALA A CA 1
ATOM 1591 C C . ALA A 1 193 ? 3.442 -3.225 -23.830 1.00 98.00 193 ALA A C 1
ATOM 1593 O O . ALA A 1 193 ? 2.412 -3.877 -23.672 1.00 98.00 193 ALA A O 1
ATOM 1594 N N . GLN A 1 194 ? 4.315 -3.046 -22.831 1.00 98.31 194 GLN A N 1
ATOM 1595 C CA . GLN A 1 194 ? 4.059 -3.542 -21.474 1.00 98.31 194 GLN A CA 1
ATOM 1596 C C . GLN A 1 194 ? 2.862 -2.851 -20.837 1.00 98.31 194 GLN A C 1
ATOM 1598 O O . GLN A 1 194 ? 2.069 -3.506 -20.170 1.00 98.31 194 GLN A O 1
ATOM 1603 N N . ASN A 1 195 ? 2.727 -1.540 -21.039 1.00 98.06 195 ASN A N 1
ATOM 1604 C CA . ASN A 1 195 ? 1.602 -0.789 -20.514 1.00 98.06 195 ASN A CA 1
ATOM 1605 C C . ASN A 1 195 ? 0.273 -1.273 -21.107 1.00 98.06 195 ASN A C 1
ATOM 1607 O O . ASN A 1 195 ? -0.649 -1.556 -20.354 1.00 98.06 195 ASN A O 1
ATOM 1611 N N . GLU A 1 196 ? 0.191 -1.401 -22.432 1.00 98.06 196 GLU A N 1
ATOM 1612 C CA . GLU A 1 196 ? -1.013 -1.876 -23.126 1.00 98.06 196 GLU A CA 1
ATOM 1613 C C . GLU A 1 196 ? -1.402 -3.289 -22.685 1.00 98.06 196 GLU A C 1
ATOM 1615 O O . GLU A 1 196 ? -2.566 -3.556 -22.386 1.00 98.06 196 GLU A O 1
ATOM 1620 N N . ARG A 1 197 ? -0.416 -4.187 -22.580 1.00 98.12 197 ARG A N 1
ATOM 1621 C CA . ARG A 1 197 ? -0.635 -5.548 -22.084 1.00 98.12 197 ARG A CA 1
ATOM 1622 C C . ARG A 1 197 ? -1.131 -5.555 -20.639 1.00 98.12 197 ARG A C 1
ATOM 1624 O O . ARG A 1 197 ? -2.058 -6.295 -20.318 1.00 98.12 197 ARG A O 1
ATOM 1631 N N . PHE A 1 198 ? -0.510 -4.754 -19.778 1.00 98.25 198 PHE A N 1
ATOM 1632 C CA . PHE A 1 198 ? -0.902 -4.646 -18.378 1.00 98.25 198 PHE A CA 1
ATOM 1633 C C . PHE A 1 198 ? -2.312 -4.069 -18.240 1.00 98.25 198 PHE A C 1
ATOM 1635 O O . PHE A 1 198 ? -3.088 -4.566 -17.437 1.00 98.25 198 PHE A O 1
ATOM 1642 N N . ASP A 1 199 ? -2.666 -3.056 -19.033 1.00 97.75 199 ASP A N 1
ATOM 1643 C CA . ASP A 1 199 ? -4.004 -2.458 -19.018 1.00 97.75 199 ASP A CA 1
ATOM 1644 C C . ASP A 1 199 ? -5.084 -3.455 -19.454 1.00 97.75 199 ASP A C 1
ATOM 1646 O O . ASP A 1 199 ? -6.160 -3.483 -18.856 1.00 97.75 199 ASP A O 1
ATOM 1650 N N . ALA A 1 200 ? -4.791 -4.313 -20.437 1.00 98.00 200 ALA A N 1
ATOM 1651 C CA . ALA A 1 200 ? -5.701 -5.379 -20.852 1.00 98.00 200 ALA A CA 1
ATOM 1652 C C . ALA A 1 200 ? -5.924 -6.424 -19.741 1.00 98.00 200 ALA A C 1
ATOM 1654 O O . ALA A 1 200 ? -7.071 -6.733 -19.419 1.00 98.00 200 ALA A O 1
ATOM 1655 N N . ASP A 1 201 ? -4.849 -6.921 -19.118 1.00 98.00 201 ASP A N 1
ATOM 1656 C CA . ASP A 1 201 ? -4.933 -7.858 -17.984 1.00 98.00 201 ASP A CA 1
ATOM 1657 C C . ASP A 1 201 ? -5.644 -7.220 -16.783 1.00 98.00 201 ASP A C 1
ATOM 1659 O O . ASP A 1 201 ? -6.561 -7.808 -16.214 1.00 98.00 201 ASP A O 1
ATOM 1663 N N . TYR A 1 202 ? -5.302 -5.976 -16.443 1.00 97.44 202 TYR A N 1
ATOM 1664 C CA . TYR A 1 202 ? -5.946 -5.228 -15.368 1.00 97.44 202 TYR A CA 1
ATOM 1665 C C . TYR A 1 202 ? -7.453 -5.086 -15.608 1.00 97.44 202 TYR A C 1
ATOM 1667 O O . TYR A 1 202 ? -8.243 -5.324 -14.695 1.00 97.44 202 TYR A O 1
ATOM 1675 N N . ALA A 1 203 ? -7.864 -4.722 -16.827 1.00 96.56 203 ALA A N 1
ATOM 1676 C CA . ALA A 1 203 ? -9.273 -4.579 -17.179 1.00 96.56 203 ALA A CA 1
ATOM 1677 C C . ALA A 1 203 ? -10.038 -5.904 -17.045 1.00 96.56 203 ALA A C 1
ATOM 1679 O O . ALA A 1 203 ? -11.172 -5.900 -16.571 1.00 96.56 203 A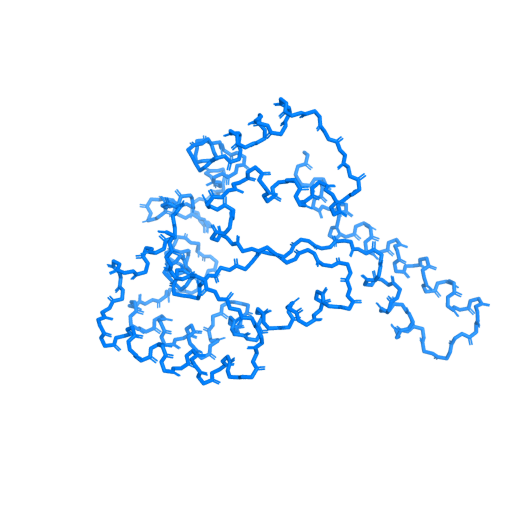LA A O 1
ATOM 1680 N N . GLU A 1 204 ? -9.417 -7.030 -17.410 1.00 96.88 204 GLU A N 1
ATOM 1681 C CA . GLU A 1 204 ? -9.994 -8.364 -17.230 1.00 96.88 204 GLU A CA 1
ATOM 1682 C C . GLU A 1 204 ? -10.107 -8.735 -15.742 1.00 96.88 204 GLU A C 1
ATOM 1684 O O . GLU A 1 204 ? -11.185 -9.096 -15.271 1.00 96.88 204 GLU A O 1
ATOM 1689 N N . LYS A 1 205 ? -9.016 -8.614 -14.973 1.00 96.38 205 LYS A N 1
ATOM 1690 C CA . LYS A 1 205 ? -8.956 -9.030 -13.558 1.00 96.38 205 LYS A CA 1
ATOM 1691 C C . LYS A 1 205 ? -9.792 -8.160 -12.625 1.00 96.38 205 LYS A C 1
ATOM 1693 O O . LYS A 1 205 ? -10.236 -8.637 -11.582 1.00 96.38 205 LYS A O 1
ATOM 1698 N N . MET A 1 206 ? -9.985 -6.893 -12.978 1.00 96.06 206 MET A N 1
ATOM 1699 C CA . MET A 1 206 ? -10.775 -5.934 -12.202 1.00 96.06 206 MET A CA 1
ATOM 1700 C C . MET A 1 206 ? -12.207 -5.785 -12.735 1.00 96.06 206 MET A C 1
ATOM 1702 O O . MET A 1 206 ? -12.972 -4.972 -12.210 1.00 96.06 206 MET A O 1
ATOM 1706 N N . ALA A 1 207 ? -12.594 -6.558 -13.757 1.00 94.94 207 ALA A N 1
ATOM 1707 C CA . ALA A 1 207 ? -13.935 -6.515 -14.323 1.00 94.94 207 ALA A CA 1
ATOM 1708 C C . ALA A 1 207 ? -15.001 -6.802 -13.253 1.00 94.94 207 ALA A C 1
ATOM 1710 O O . ALA A 1 207 ? -14.909 -7.760 -12.489 1.00 94.94 207 ALA A O 1
ATOM 1711 N N . GLY A 1 208 ? -16.039 -5.963 -13.204 1.00 91.19 208 GLY A N 1
ATOM 1712 C CA . GLY A 1 208 ? -17.135 -6.094 -12.239 1.00 91.19 208 GLY A CA 1
ATOM 1713 C C . GLY A 1 208 ? -16.830 -5.563 -10.834 1.00 91.19 208 GLY A C 1
ATOM 1714 O O . GLY A 1 208 ? -17.749 -5.477 -10.020 1.00 91.19 208 GLY A O 1
ATOM 1715 N N . 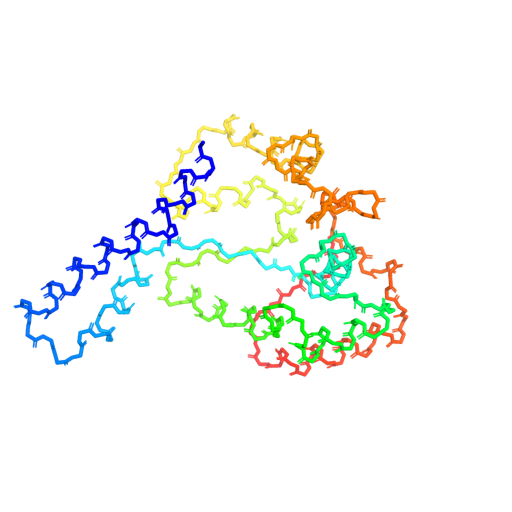CYS A 1 209 ? -15.593 -5.147 -10.546 1.00 90.00 209 CYS A N 1
ATOM 1716 C CA . CYS A 1 209 ? -15.267 -4.472 -9.296 1.00 90.00 209 CYS A CA 1
ATOM 1717 C C . CYS A 1 209 ? -15.609 -2.974 -9.381 1.00 90.00 209 CYS A C 1
ATOM 1719 O O . CYS A 1 209 ? -15.340 -2.313 -10.381 1.00 90.00 209 CYS A O 1
ATOM 1721 N N . SER A 1 210 ? -16.180 -2.416 -8.310 1.00 91.31 210 SER A N 1
ATOM 1722 C CA . SER A 1 210 ? -16.447 -0.969 -8.194 1.00 91.31 210 SER A CA 1
ATOM 1723 C C . SER A 1 210 ? -15.210 -0.149 -7.804 1.00 91.31 210 SER A C 1
ATOM 1725 O O . SER A 1 210 ? -15.264 1.081 -7.769 1.00 91.31 210 SER A O 1
ATOM 1727 N N . LEU A 1 211 ? -14.104 -0.827 -7.496 1.00 93.00 211 LEU A N 1
ATOM 1728 C CA . LEU A 1 211 ? -12.849 -0.224 -7.081 1.00 93.00 211 L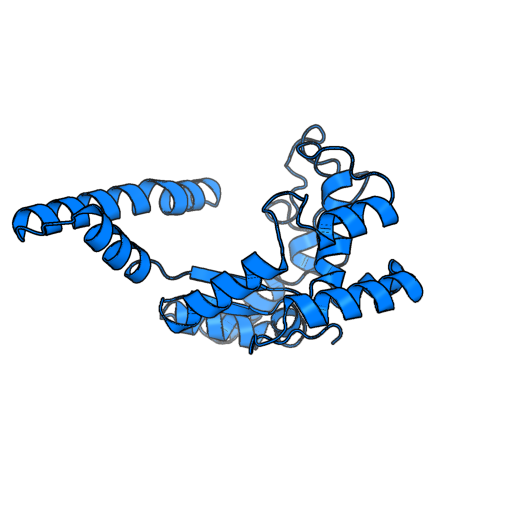EU A CA 1
ATOM 1729 C C . LEU A 1 211 ? -12.140 0.425 -8.273 1.00 93.00 211 LEU A C 1
ATOM 1731 O O . LEU A 1 211 ? -11.892 -0.218 -9.292 1.00 93.00 211 LEU A O 1
ATOM 1735 N N . SER A 1 212 ? -11.766 1.693 -8.118 1.00 92.75 212 SER A N 1
ATOM 1736 C CA . SER A 1 212 ? -11.055 2.463 -9.137 1.00 92.75 212 SER A CA 1
ATOM 1737 C C . SER A 1 212 ? -9.784 3.076 -8.561 1.00 92.75 212 SER A C 1
ATOM 1739 O O . SER A 1 212 ? -9.769 3.534 -7.420 1.00 92.75 212 SER A O 1
ATOM 1741 N N . PHE A 1 213 ? -8.721 3.093 -9.364 1.00 94.94 213 PHE A N 1
ATOM 1742 C CA . PHE A 1 213 ? -7.417 3.631 -8.993 1.00 94.94 213 PHE A CA 1
ATOM 1743 C C . PHE A 1 213 ? -6.999 4.732 -9.960 1.00 94.94 213 PHE A C 1
ATOM 1745 O O . PHE A 1 213 ? -7.168 4.610 -11.172 1.00 94.94 213 PHE A O 1
ATOM 1752 N N . ARG A 1 214 ? -6.374 5.784 -9.424 1.00 93.81 214 ARG A N 1
ATOM 1753 C CA . ARG A 1 214 ? -5.712 6.810 -10.233 1.00 93.81 214 ARG A CA 1
ATOM 1754 C C . ARG A 1 214 ? -4.292 6.357 -10.558 1.00 93.81 214 ARG A C 1
ATOM 1756 O O . ARG A 1 214 ? -3.541 5.987 -9.664 1.00 93.81 214 ARG A O 1
ATOM 1763 N N . SER A 1 215 ? -3.907 6.388 -11.830 1.00 82.44 215 SER A N 1
ATOM 1764 C CA . SER A 1 215 ? -2.533 6.076 -12.260 1.00 82.44 215 SER A CA 1
ATOM 1765 C C . SER A 1 215 ? -1.616 7.304 -12.308 1.00 82.44 215 SER A C 1
ATOM 1767 O O . SER A 1 215 ? -0.428 7.171 -12.610 1.00 82.44 215 SER A O 1
ATOM 1769 N N . GLU A 1 216 ? -2.169 8.490 -12.054 1.00 80.12 216 GLU A N 1
ATOM 1770 C CA . GLU A 1 216 ? -1.490 9.784 -12.040 1.00 80.12 216 GLU A CA 1
ATOM 1771 C C . GLU A 1 216 ? -2.207 10.768 -11.102 1.00 80.12 216 GLU A C 1
ATOM 1773 O O . GLU A 1 216 ? -3.355 10.535 -10.713 1.00 80.12 216 GLU A O 1
ATOM 1778 N N . LEU A 1 217 ? -1.491 11.826 -10.717 1.00 75.12 217 LEU A N 1
ATOM 1779 C CA . LEU A 1 217 ? -1.972 12.933 -9.888 1.00 75.12 217 LEU A CA 1
ATOM 1780 C C . LEU A 1 217 ? -2.001 14.222 -10.696 1.00 75.12 217 LEU A C 1
ATOM 1782 O O . LEU A 1 217 ? -1.043 14.412 -11.483 1.00 75.12 217 LEU A O 1
#